Protein AF-A0A667WS10-F1 (afdb_monomer)

Mean predicted aligned error: 11.37 Å

Organism: NCBI:txid586833

pLDDT: mean 81.65, std 18.01, range [30.25, 97.25]

Nearest PDB structures (foldseek):
  8qyq-assembly1_C  TM=9.925E-01  e=7.953E-19  Bos taurus
  5n69-assembly1_G  TM=9.956E-01  e=3.838E-17  Bos taurus
  6ysy-assembly1_B  TM=9.812E-01  e=7.254E-17  Oryctolagus cuniculus
  1br1-assembly1_B  TM=9.681E-01  e=6.846E-17  Gallus gallus
  8act-assembly1_D  TM=9.469E-01  e=6.928E-16  Homo sapiens

Solvent-accessible surface area (backbone atoms only — not comparable to full-atom values): 11515 Å² total; per-residue (Å²): 111,69,71,61,65,61,44,51,62,54,53,52,51,52,49,50,52,50,50,51,54,49,49,52,50,50,48,49,52,49,51,50,56,59,51,46,52,60,53,48,54,58,51,47,75,59,34,81,50,90,84,67,76,51,32,33,37,53,64,48,48,57,57,53,41,42,76,73,49,42,85,78,51,72,69,54,46,38,51,68,65,67,62,65,54,80,75,40,26,80,68,39,73,42,43,62,81,69,44,49,62,45,53,55,55,59,73,67,59,82,84,77,75,52,75,66,55,55,44,59,62,52,49,78,64,25,88,82,73,77,50,44,33,50,40,70,58,53,52,53,44,45,53,67,45,87,85,54,46,53,72,70,57,48,52,62,69,50,59,89,54,48,48,101,84,42,34,27,63,71,72,62,78,56,86,85,64,46,75,60,73,70,56,45,59,67,70,85,80,80,73,85,130

Foldseek 3Di:
DVVVVVVVVVVVVVVVVVVVVVVVVVVLVVVCVVVVVVLLVLQQVQDPDPPSPQKHFLLCLCVSLVSLQFDDDPVLSCVLVVNDDPVRRGPPIDHPVSSVVSSVVRVPDPPPDDLVRQQVVCVVQVPPSPQKHQLVVVLVCQQPDDRHDDNVVSCVVCPPQADPVRIHRSPDPPVPPCCSNVPSCVPPSPPDD

Secondary structure (DSSP, 8-state):
-HHHHHHHHHHHHHHHHHHHHHHHHHHHHHHHHHHHHHHHHHHHTT--STT--SEEETTTHHHHHHHTT----HHHHHHHTTS--HHHHHH-EEEHHHHHHHHHHHHT---S--HHHHHHHHHTT-SSSSSEEEHHHHHHHHHHSSSPPPHHHHHHHHTTT--TTSEEESSS--TTTTTTTS-----S-S---

Sequence (193 aa):
MILILMLIPIFVFMLILILTLTLNLILMVILIRWCGTEFREAFQLFDRTSGNQMKITFSQCGDVMRALGQNPTNTEVHRVLGRPKPEDMDSKLMDFETFLPMLQHVAQSKDQGTYEDFVEGLRVFDKEGNGTVMGAELRHVLVTLGERMTEGEVDQLMAGQEDSNGCINYEGNTGRHTHSLSKAHVPNWCHGS

InterPro domains:
  IPR002048 EF-hand domain [PS50222] (113-148)
  IPR002048 EF-hand domain [cd00051] (117-171)
  IPR011992 EF-hand domain pair [SSF47473] (38-171)
  IPR050230 Calmodulin/Myosin light chain/Troponin C-like [PTHR23048] (38-172)

Structure (mmCIF, N/CA/C/O backbone):
data_AF-A0A667WS10-F1
#
_entry.id   AF-A0A667WS10-F1
#
loop_
_atom_site.group_PDB
_atom_site.id
_atom_site.type_symbol
_atom_site.label_atom_id
_atom_site.label_alt_id
_atom_site.label_comp_id
_atom_site.label_asym_id
_atom_site.label_entity_id
_atom_site.label_seq_id
_atom_site.pdbx_PDB_ins_code
_atom_site.Cartn_x
_atom_site.Cartn_y
_atom_site.Cartn_z
_atom_site.occupancy
_atom_site.B_iso_or_equiv
_atom_site.auth_seq_id
_atom_site.auth_comp_id
_atom_site.auth_asym_id
_atom_site.auth_atom_id
_atom_site.pdbx_PDB_model_num
ATOM 1 N N . MET A 1 1 ? 11.511 50.928 41.296 1.00 72.06 1 MET A N 1
ATOM 2 C CA . MET A 1 1 ? 11.233 51.223 39.869 1.00 72.06 1 MET A CA 1
ATOM 3 C C . MET A 1 1 ? 12.050 50.363 38.908 1.00 72.06 1 MET A C 1
ATOM 5 O O . MET A 1 1 ? 11.442 49.761 38.038 1.00 72.06 1 MET A O 1
ATOM 9 N N . ILE A 1 2 ? 13.373 50.234 39.074 1.00 77.25 2 ILE A N 1
ATOM 10 C CA . ILE A 1 2 ? 14.244 49.465 38.153 1.00 77.25 2 ILE A CA 1
ATOM 11 C C . ILE A 1 2 ? 13.820 47.990 38.020 1.00 77.25 2 ILE A C 1
ATOM 13 O O . ILE A 1 2 ? 13.725 47.481 36.911 1.00 77.25 2 ILE A O 1
ATOM 17 N N . LEU A 1 3 ? 13.458 47.332 39.128 1.00 75.12 3 LEU A N 1
ATOM 18 C CA . LEU A 1 3 ? 13.027 45.927 39.111 1.00 75.12 3 LEU A CA 1
ATOM 19 C C . LEU A 1 3 ? 11.750 45.695 38.279 1.00 75.12 3 LEU A C 1
ATOM 21 O O . LEU A 1 3 ? 11.637 44.693 37.589 1.00 75.12 3 LEU A O 1
ATOM 25 N N . ILE A 1 4 ? 10.813 46.648 38.291 1.00 79.75 4 ILE A N 1
ATOM 26 C CA . ILE A 1 4 ? 9.565 46.566 37.513 1.00 79.75 4 ILE A CA 1
ATOM 27 C C . ILE A 1 4 ? 9.867 46.716 36.017 1.00 79.75 4 ILE A C 1
ATOM 29 O O . ILE A 1 4 ? 9.328 45.972 35.204 1.00 79.75 4 ILE A O 1
ATOM 33 N N . LEU A 1 5 ? 10.784 47.619 35.657 1.00 80.38 5 LEU A N 1
ATOM 34 C CA . LEU A 1 5 ? 11.205 47.834 34.269 1.00 80.38 5 LEU A CA 1
ATOM 35 C C . LEU A 1 5 ? 11.953 46.627 33.679 1.00 80.38 5 LEU A C 1
ATOM 37 O O . LEU A 1 5 ? 11.862 46.395 32.478 1.00 80.38 5 LEU A O 1
ATOM 41 N N . MET A 1 6 ? 12.637 45.831 34.509 1.00 86.19 6 MET A N 1
ATOM 42 C CA . MET A 1 6 ? 13.304 44.597 34.068 1.00 86.19 6 MET A CA 1
ATOM 43 C C . MET A 1 6 ? 12.344 43.413 33.890 1.00 86.19 6 MET A C 1
ATOM 45 O O . MET A 1 6 ? 12.633 42.507 33.115 1.00 86.19 6 MET A O 1
ATOM 49 N N . LEU A 1 7 ? 11.196 43.417 34.573 1.00 87.62 7 LEU A N 1
ATOM 50 C CA . LEU A 1 7 ? 10.217 42.330 34.487 1.00 87.62 7 LEU A CA 1
ATOM 51 C C . LEU A 1 7 ? 9.310 42.446 33.255 1.00 87.62 7 LEU A C 1
ATOM 53 O O . LEU A 1 7 ? 8.941 41.427 32.679 1.00 87.62 7 LEU A O 1
ATOM 57 N N . ILE A 1 8 ? 8.990 43.664 32.809 1.00 89.19 8 ILE A N 1
ATOM 58 C CA . ILE A 1 8 ? 8.140 43.912 31.630 1.00 89.19 8 ILE A CA 1
ATOM 59 C C . ILE A 1 8 ? 8.594 43.134 30.376 1.00 89.19 8 ILE A C 1
ATOM 61 O O . ILE A 1 8 ? 7.762 42.426 29.810 1.00 89.19 8 ILE A O 1
ATOM 65 N N . PRO A 1 9 ? 9.869 43.173 29.935 1.00 87.38 9 PRO A N 1
ATOM 66 C CA . PRO A 1 9 ? 10.291 42.426 28.747 1.00 87.38 9 PRO A CA 1
ATOM 67 C C . PRO A 1 9 ? 10.205 40.903 28.928 1.00 87.38 9 PRO A C 1
ATOM 69 O O . PRO A 1 9 ? 9.920 40.196 27.966 1.00 87.38 9 PRO A O 1
ATOM 72 N N . ILE A 1 10 ? 10.381 40.392 30.153 1.00 88.44 10 ILE A N 1
ATOM 73 C CA . ILE A 1 10 ? 10.256 38.959 30.463 1.00 88.44 10 ILE A CA 1
ATOM 74 C C . ILE A 1 10 ? 8.792 38.518 30.352 1.00 88.44 10 ILE A C 1
ATOM 76 O O . ILE A 1 10 ? 8.503 37.488 29.745 1.00 88.44 10 ILE A O 1
ATOM 80 N N . PHE A 1 11 ? 7.859 39.316 30.879 1.00 90.69 11 PHE A N 1
ATOM 81 C CA . PHE A 1 11 ? 6.423 39.053 30.752 1.00 90.69 11 PHE A CA 1
ATOM 82 C C . PHE A 1 11 ? 5.946 39.137 29.302 1.00 90.69 11 PHE A C 1
ATOM 84 O O . PHE A 1 11 ? 5.166 38.292 28.871 1.00 90.69 11 PHE A O 1
ATOM 91 N N . VAL A 1 12 ? 6.442 40.109 28.532 1.00 89.12 12 VAL A N 1
ATOM 92 C CA . VAL A 1 12 ? 6.125 40.233 27.102 1.00 89.12 12 VAL A CA 1
ATOM 93 C C . VAL A 1 12 ? 6.663 39.031 26.321 1.00 89.12 12 VAL A C 1
ATOM 95 O O . VAL A 1 12 ? 5.933 38.460 25.517 1.00 89.12 12 VAL A O 1
ATOM 98 N N . PHE A 1 13 ? 7.891 38.582 26.596 1.00 90.06 13 PHE A N 1
ATOM 99 C CA . PHE A 1 13 ? 8.464 37.395 25.957 1.00 90.06 13 PHE A CA 1
ATOM 100 C C . PHE A 1 13 ? 7.701 36.109 26.312 1.00 90.06 13 PHE A C 1
ATOM 102 O O . PHE A 1 13 ? 7.381 35.320 25.427 1.00 90.06 13 PHE A O 1
ATOM 109 N N . MET A 1 14 ? 7.345 35.921 27.588 1.00 88.62 14 MET A N 1
ATOM 110 C CA . MET A 1 14 ? 6.514 34.798 28.038 1.00 88.62 14 MET A CA 1
ATOM 111 C C . MET A 1 14 ? 5.131 34.811 27.380 1.00 88.62 14 MET A C 1
ATOM 113 O O . MET A 1 14 ? 4.664 33.768 26.933 1.00 88.62 14 MET A O 1
ATOM 117 N N . LEU A 1 15 ? 4.487 35.977 27.274 1.00 87.44 15 LEU A N 1
ATOM 118 C CA . LEU A 1 15 ? 3.178 36.103 26.637 1.00 87.44 15 LEU A CA 1
ATOM 119 C C . LEU A 1 15 ? 3.249 35.800 25.136 1.00 87.44 15 LEU A C 1
ATOM 121 O O . LEU A 1 15 ? 2.388 35.089 24.630 1.00 87.44 15 LEU A O 1
ATOM 125 N N . ILE A 1 16 ? 4.284 36.282 24.439 1.00 87.31 16 ILE A N 1
ATOM 126 C CA . ILE A 1 16 ? 4.514 35.970 23.021 1.00 87.31 16 ILE A CA 1
ATOM 127 C C . ILE A 1 16 ? 4.742 34.468 22.838 1.00 87.31 16 ILE A C 1
ATOM 129 O O . ILE A 1 16 ? 4.106 33.880 21.973 1.00 87.31 16 ILE A O 1
ATOM 133 N N . LEU A 1 17 ? 5.575 33.835 23.670 1.00 83.88 17 LEU A N 1
ATOM 134 C CA . LEU A 1 17 ? 5.835 32.394 23.608 1.00 83.88 17 LEU A CA 1
ATOM 135 C C . LEU A 1 17 ? 4.567 31.565 23.870 1.00 83.88 17 LEU A C 1
ATOM 137 O O . LEU A 1 17 ? 4.308 30.586 23.180 1.00 83.88 17 LEU A O 1
ATOM 141 N N . ILE A 1 18 ? 3.756 31.957 24.856 1.00 86.88 18 ILE A N 1
ATOM 142 C CA . ILE A 1 18 ? 2.488 31.281 25.156 1.00 86.88 18 ILE A CA 1
ATOM 143 C C . ILE A 1 18 ? 1.503 31.467 23.999 1.00 86.88 18 ILE A C 1
ATOM 145 O O . ILE A 1 18 ? 0.867 30.501 23.587 1.00 86.88 18 ILE A O 1
ATOM 149 N N . LEU A 1 19 ? 1.383 32.675 23.446 1.00 83.44 19 LEU A N 1
ATOM 150 C CA . LEU A 1 19 ? 0.507 32.948 22.307 1.00 83.44 19 LEU A CA 1
ATOM 151 C C . LEU A 1 19 ? 0.943 32.195 21.048 1.00 83.44 19 LEU A C 1
ATOM 153 O O . LEU A 1 19 ? 0.084 31.641 20.375 1.00 83.44 19 LEU A O 1
ATOM 157 N N . THR A 1 20 ? 2.239 32.109 20.738 1.00 81.00 20 THR A N 1
ATOM 158 C CA . THR A 1 20 ? 2.721 31.354 19.569 1.00 81.00 20 THR A CA 1
ATOM 159 C C . THR A 1 20 ? 2.551 29.850 19.750 1.00 81.00 20 THR A C 1
ATOM 161 O O . THR A 1 20 ? 2.058 29.189 18.842 1.00 81.00 20 THR A O 1
ATOM 164 N N . LEU A 1 21 ? 2.868 29.303 20.929 1.00 76.81 21 LEU A N 1
ATOM 165 C CA . LEU A 1 21 ? 2.650 27.883 21.225 1.00 76.81 21 LEU A CA 1
ATOM 166 C C . LEU A 1 21 ? 1.161 27.517 21.199 1.00 76.81 21 LEU A C 1
ATOM 168 O O . LEU A 1 21 ? 0.791 26.479 20.653 1.00 76.81 21 LEU A O 1
ATOM 172 N N . THR A 1 22 ? 0.295 28.367 21.754 1.00 78.81 22 THR A N 1
ATOM 173 C CA . THR A 1 22 ? -1.155 28.123 21.747 1.00 78.81 22 THR A CA 1
ATOM 174 C C . THR A 1 22 ? -1.763 28.307 20.362 1.00 78.81 22 THR A C 1
ATOM 176 O O . THR A 1 22 ? -2.587 27.481 19.982 1.00 78.81 22 THR A O 1
ATOM 179 N N . LEU A 1 23 ? -1.340 29.300 19.568 1.00 74.25 23 LEU A N 1
ATOM 180 C CA . LEU A 1 23 ? -1.776 29.425 18.173 1.00 74.25 23 LEU A CA 1
ATOM 181 C C . LEU A 1 23 ? -1.323 28.233 17.332 1.00 74.25 23 LEU A C 1
ATOM 183 O O . LEU A 1 23 ? -2.135 27.715 16.577 1.00 74.25 23 LEU A O 1
ATOM 187 N N . ASN A 1 24 ? -0.078 27.773 17.476 1.00 70.19 24 ASN A N 1
ATOM 188 C CA . ASN A 1 24 ? 0.420 26.600 16.755 1.00 70.19 24 ASN A CA 1
ATOM 189 C C . ASN A 1 24 ? -0.344 25.334 17.153 1.00 70.19 24 ASN A C 1
ATOM 191 O O . ASN A 1 24 ? -0.694 24.535 16.288 1.00 70.19 24 ASN A O 1
ATOM 195 N N . LEU A 1 25 ? -0.678 25.175 18.438 1.00 67.00 25 LEU A N 1
ATOM 196 C CA . LEU A 1 25 ? -1.501 24.062 18.907 1.00 67.00 25 LEU A CA 1
ATOM 197 C C . LEU A 1 25 ? -2.939 24.149 18.372 1.00 67.00 25 LEU A C 1
ATOM 199 O O . LEU A 1 25 ? -3.474 23.153 17.899 1.00 67.00 25 LEU A O 1
ATOM 203 N N . ILE A 1 26 ? -3.560 25.332 18.398 1.00 70.81 26 ILE A N 1
ATOM 204 C CA . ILE A 1 26 ? -4.909 25.562 17.859 1.00 70.81 26 ILE A CA 1
ATOM 205 C C . ILE A 1 26 ? -4.924 25.352 16.342 1.00 70.81 26 ILE A C 1
ATOM 207 O O . ILE A 1 26 ? -5.845 24.725 15.827 1.00 70.81 26 ILE A O 1
ATOM 211 N N . LEU A 1 27 ? -3.898 25.817 15.628 1.00 63.31 27 LEU A N 1
ATOM 212 C CA . LEU A 1 27 ? -3.738 25.619 14.192 1.00 63.31 27 LEU A CA 1
ATOM 213 C C . LEU A 1 27 ? -3.541 24.136 13.865 1.00 63.31 27 LEU A C 1
ATOM 215 O O . LEU A 1 27 ? -4.197 23.643 12.954 1.00 63.31 27 LEU A O 1
ATOM 219 N N . MET A 1 28 ? -2.742 23.401 14.648 1.00 57.31 28 MET A N 1
ATOM 220 C CA . MET A 1 28 ? -2.651 21.941 14.541 1.00 57.31 28 MET A CA 1
ATOM 221 C C . MET A 1 28 ? -4.010 21.277 14.762 1.00 57.31 28 MET A C 1
ATOM 223 O O . MET A 1 28 ? -4.406 20.443 13.960 1.00 57.31 28 MET A O 1
ATOM 227 N N . VAL A 1 29 ? -4.756 21.654 15.804 1.00 57.16 29 VAL A N 1
ATOM 228 C CA . VAL A 1 29 ? -6.077 21.072 16.094 1.00 57.16 29 VAL A CA 1
ATOM 229 C C . VAL A 1 29 ? -7.083 21.389 14.985 1.00 57.16 29 VAL A C 1
ATOM 231 O O . VAL A 1 29 ? -7.870 20.522 14.617 1.00 57.16 29 VAL A O 1
ATOM 234 N N . ILE A 1 30 ? -7.053 22.596 14.414 1.00 57.03 30 ILE A N 1
ATOM 235 C CA . ILE A 1 30 ? -7.926 22.991 13.302 1.00 57.03 30 ILE A CA 1
ATOM 236 C C . ILE A 1 30 ? -7.538 22.253 12.019 1.00 57.03 30 ILE A C 1
ATOM 238 O O . ILE A 1 30 ? -8.429 21.744 11.348 1.00 57.03 30 ILE A O 1
ATOM 242 N N . LEU A 1 31 ? -6.246 22.136 11.701 1.00 55.47 31 LEU A N 1
ATOM 243 C CA . LEU A 1 31 ? -5.758 21.394 10.535 1.00 55.47 31 LEU A CA 1
ATOM 244 C C . LEU A 1 31 ? -6.051 19.895 10.655 1.00 55.47 31 LEU A C 1
ATOM 246 O O . LEU A 1 31 ? -6.533 19.293 9.702 1.00 55.47 31 LEU A O 1
ATOM 250 N N . ILE A 1 32 ? -5.858 19.304 11.837 1.00 55.59 32 ILE A N 1
ATOM 251 C CA . ILE A 1 32 ? -6.244 17.915 12.127 1.00 55.59 32 ILE A CA 1
ATOM 252 C C . ILE A 1 32 ? -7.764 17.752 12.008 1.00 55.59 32 ILE A C 1
ATOM 254 O O . ILE A 1 32 ? -8.229 16.761 11.456 1.00 55.59 32 ILE A O 1
ATOM 258 N N . ARG A 1 33 ? -8.554 18.730 12.470 1.00 52.62 33 ARG A N 1
ATOM 259 C CA . ARG A 1 33 ? -10.021 18.696 12.377 1.00 52.62 33 ARG A CA 1
ATOM 260 C C . ARG A 1 33 ? -10.540 18.878 10.946 1.00 52.62 33 ARG A C 1
ATOM 262 O O . ARG A 1 33 ? -11.561 18.284 10.623 1.00 52.62 33 ARG A O 1
ATOM 269 N N . TRP A 1 34 ? -9.864 19.664 10.107 1.00 52.75 34 TRP A N 1
ATOM 270 C CA . TRP A 1 34 ? -10.200 19.857 8.687 1.00 52.75 34 TRP A CA 1
ATOM 271 C C . TRP A 1 34 ? -9.770 18.670 7.821 1.00 52.75 34 TRP A C 1
ATOM 273 O O . TRP A 1 34 ? -10.514 18.232 6.957 1.00 52.75 34 TRP A O 1
ATOM 283 N N . CYS A 1 35 ? -8.595 18.101 8.079 1.00 57.22 35 CYS A N 1
ATOM 284 C CA . CYS A 1 35 ? -8.140 16.889 7.399 1.00 57.22 35 CYS A CA 1
ATOM 285 C C . CYS A 1 35 ? -8.926 15.649 7.871 1.00 57.22 35 CYS A C 1
ATOM 287 O O . CYS A 1 35 ? -9.183 14.715 7.115 1.00 57.22 35 CYS A O 1
ATOM 289 N N . GLY A 1 36 ? -9.369 15.668 9.131 1.00 60.22 36 GLY A N 1
ATOM 290 C CA . GLY A 1 36 ? -10.132 14.596 9.756 1.00 60.22 36 GLY A CA 1
ATOM 291 C C . GLY A 1 36 ? -11.489 14.326 9.108 1.00 60.22 36 GLY A C 1
ATOM 292 O O . GLY A 1 36 ? -11.954 13.196 9.205 1.00 60.22 36 GLY A O 1
ATOM 293 N N . THR A 1 37 ? -12.120 15.293 8.430 1.00 67.56 37 THR A N 1
ATOM 294 C CA . THR A 1 37 ? -13.385 15.043 7.713 1.00 67.56 37 THR A CA 1
ATOM 295 C C . THR A 1 37 ? -13.159 14.241 6.434 1.00 67.56 37 THR A C 1
ATOM 297 O O . THR A 1 37 ? -13.796 13.206 6.269 1.00 67.56 37 THR A O 1
ATOM 300 N N . GLU A 1 38 ? -12.185 14.625 5.606 1.00 74.69 38 GLU A N 1
ATOM 301 C CA . GLU A 1 38 ? -11.841 13.915 4.360 1.00 74.69 38 GLU A CA 1
ATOM 302 C C . GLU A 1 38 ? -11.359 12.482 4.640 1.00 74.69 38 GLU A C 1
ATOM 304 O O . GLU A 1 38 ? -11.793 11.520 4.006 1.00 74.69 38 GLU A O 1
ATOM 309 N N . PHE A 1 39 ? -10.507 12.302 5.656 1.00 80.94 39 PHE A N 1
ATOM 310 C CA . PHE A 1 39 ? -10.035 10.972 6.051 1.00 80.94 39 PHE A CA 1
ATOM 311 C C . PHE A 1 39 ? -11.142 10.089 6.614 1.00 80.94 39 PHE A C 1
ATOM 313 O O . PHE A 1 39 ? -11.132 8.876 6.402 1.00 80.94 39 PHE A O 1
ATOM 320 N N . ARG A 1 40 ? -12.095 10.681 7.333 1.00 85.94 40 ARG A N 1
ATOM 321 C CA . ARG A 1 40 ? -13.236 9.953 7.884 1.00 85.94 40 ARG A CA 1
ATOM 322 C C . ARG A 1 40 ? -14.184 9.497 6.784 1.00 85.94 40 ARG A C 1
ATOM 324 O O . ARG A 1 40 ? -14.665 8.370 6.851 1.00 85.94 40 ARG A O 1
ATOM 331 N N . GLU A 1 41 ? -14.420 10.332 5.777 1.00 86.06 41 GLU A N 1
ATOM 332 C CA . GLU A 1 41 ? -15.215 9.969 4.600 1.00 86.06 41 GLU A CA 1
ATOM 333 C C . GLU A 1 41 ? -14.547 8.847 3.802 1.00 86.06 41 GLU A C 1
ATOM 335 O O . GLU A 1 41 ? -15.189 7.843 3.498 1.00 86.06 41 GLU A O 1
ATOM 340 N N . ALA A 1 42 ? -13.239 8.950 3.551 1.00 86.50 42 ALA A N 1
ATOM 341 C CA . ALA A 1 42 ? -12.486 7.886 2.897 1.00 86.50 42 ALA A CA 1
ATOM 342 C C . ALA A 1 42 ? -12.513 6.577 3.703 1.00 86.50 42 ALA A C 1
ATOM 344 O O . ALA A 1 42 ? -12.767 5.523 3.131 1.00 86.50 42 ALA A O 1
ATOM 345 N N . PHE A 1 43 ? -12.325 6.626 5.027 1.00 90.94 43 PHE A N 1
ATOM 346 C CA . PHE A 1 43 ? -12.422 5.445 5.893 1.00 90.94 43 PHE A CA 1
ATOM 347 C C . PHE A 1 43 ? -13.817 4.807 5.826 1.00 90.94 43 PHE A C 1
ATOM 349 O O . PHE A 1 43 ? -13.936 3.583 5.783 1.00 90.94 43 PHE A O 1
ATOM 356 N N . GLN A 1 44 ? -14.876 5.620 5.770 1.00 91.56 44 GLN A N 1
ATOM 357 C CA . GLN A 1 44 ? -16.250 5.132 5.675 1.00 91.56 44 GLN A CA 1
ATOM 358 C C . GLN A 1 44 ? -16.499 4.311 4.400 1.00 91.56 44 GLN A C 1
ATOM 360 O O . GLN A 1 44 ? -17.293 3.374 4.440 1.00 91.56 44 GLN A O 1
ATOM 365 N N . LEU A 1 45 ? -15.798 4.590 3.294 1.00 91.06 45 LEU A N 1
ATOM 366 C CA . LEU A 1 45 ? -15.906 3.798 2.058 1.00 91.06 45 LEU A CA 1
ATOM 367 C C . LEU A 1 45 ? -15.448 2.341 2.230 1.00 91.06 45 LEU A C 1
ATOM 369 O O . LEU A 1 45 ? -15.822 1.480 1.433 1.00 91.06 45 LEU A O 1
ATOM 373 N N . PHE A 1 46 ? -14.657 2.056 3.265 1.00 93.06 46 PHE A N 1
ATOM 374 C CA . PHE A 1 46 ? -14.159 0.717 3.572 1.00 93.06 46 PHE A CA 1
ATOM 375 C C . PHE A 1 46 ? -14.970 0.007 4.657 1.00 93.06 46 PHE A C 1
ATOM 377 O O . PHE A 1 46 ? -14.716 -1.169 4.926 1.00 93.06 46 PHE A O 1
ATOM 384 N N . ASP A 1 47 ? -15.954 0.664 5.270 1.00 93.88 47 ASP A N 1
ATOM 385 C CA . ASP A 1 47 ? -16.817 0.027 6.258 1.00 93.88 47 ASP A CA 1
ATOM 386 C C . ASP A 1 47 ? -17.711 -1.030 5.589 1.00 93.88 47 ASP A C 1
ATOM 388 O O . ASP A 1 47 ? -18.592 -0.728 4.785 1.00 93.88 47 ASP A O 1
ATOM 392 N N . ARG A 1 48 ? -17.466 -2.299 5.929 1.00 92.19 48 ARG A N 1
ATOM 393 C CA . ARG A 1 48 ? -18.250 -3.458 5.466 1.00 92.19 48 ARG A CA 1
ATOM 394 C C . ARG A 1 48 ? -19.176 -4.007 6.554 1.00 92.19 48 ARG A C 1
ATOM 396 O O . ARG A 1 48 ? -19.770 -5.071 6.382 1.00 92.19 48 ARG A O 1
ATOM 403 N N . THR A 1 49 ? -19.281 -3.326 7.695 1.00 90.62 49 THR A N 1
ATOM 404 C CA . THR A 1 49 ? -20.129 -3.747 8.809 1.00 90.62 49 THR A CA 1
ATOM 405 C C . THR A 1 49 ? -21.604 -3.517 8.499 1.00 90.62 49 THR A C 1
ATOM 407 O O . THR A 1 49 ? -22.004 -2.571 7.818 1.00 90.62 49 THR A O 1
ATOM 410 N N . SER A 1 50 ? -22.463 -4.379 9.043 1.00 86.62 50 SER A N 1
ATOM 411 C CA . SER A 1 50 ? -23.904 -4.165 8.972 1.00 86.62 50 SER A CA 1
ATOM 412 C C . SER A 1 50 ? -24.276 -2.887 9.734 1.00 86.62 50 SER A C 1
ATOM 414 O O . SER A 1 50 ? -24.090 -2.814 10.954 1.00 86.62 50 SER A O 1
ATOM 416 N N . GLY A 1 51 ? -24.832 -1.906 9.022 1.00 85.06 51 GLY A N 1
ATOM 417 C CA . GLY A 1 51 ? -25.328 -0.660 9.609 1.00 85.06 51 GLY A CA 1
ATOM 418 C C . GLY A 1 51 ? -24.323 0.493 9.666 1.00 85.06 51 GLY A C 1
ATOM 419 O O . GLY A 1 51 ? -24.600 1.449 10.383 1.00 85.06 51 GLY A O 1
ATOM 420 N N . ASN A 1 52 ? -23.209 0.431 8.922 1.00 85.69 52 ASN A N 1
ATOM 421 C CA . ASN A 1 52 ? -22.222 1.515 8.799 1.00 85.69 52 ASN A CA 1
ATOM 422 C C . ASN A 1 52 ? -21.704 2.011 10.163 1.00 85.69 52 ASN A C 1
ATOM 424 O O . ASN A 1 52 ? -21.842 3.185 10.516 1.00 85.69 52 ASN A O 1
ATOM 428 N N . GLN A 1 53 ? -21.142 1.103 10.963 1.00 91.50 53 GLN A N 1
ATOM 429 C CA . GLN A 1 53 ? -20.680 1.394 12.326 1.00 91.50 53 GLN A CA 1
ATOM 430 C C . GLN A 1 53 ? -19.411 2.259 12.388 1.00 91.50 53 GLN A C 1
ATOM 432 O O . GLN A 1 53 ? -18.914 2.541 13.479 1.00 91.50 53 GLN A O 1
ATOM 437 N N . MET A 1 54 ? -18.891 2.681 11.237 1.00 92.62 54 MET A N 1
ATOM 438 C CA . MET A 1 54 ? -17.626 3.378 11.056 1.00 92.62 54 MET A CA 1
ATOM 439 C C . MET A 1 54 ? -16.434 2.560 11.556 1.00 92.62 54 MET A C 1
ATOM 441 O O . MET A 1 54 ? -15.594 3.032 12.329 1.00 92.62 54 MET A O 1
ATOM 445 N N . LYS A 1 55 ? -16.386 1.294 11.133 1.00 95.62 55 LYS A N 1
ATOM 446 C CA . LYS A 1 55 ? -15.333 0.353 11.515 1.00 95.62 55 LYS A CA 1
ATOM 447 C C . LYS A 1 55 ? -14.830 -0.438 10.319 1.00 95.62 55 LYS A C 1
ATOM 449 O O . LYS A 1 55 ? -15.609 -0.831 9.459 1.00 95.62 55 LYS A O 1
ATOM 454 N N . ILE A 1 56 ? -13.537 -0.730 10.321 1.00 96.56 56 ILE A N 1
ATOM 455 C CA . ILE A 1 56 ? -12.896 -1.626 9.354 1.00 96.56 56 ILE A CA 1
ATOM 456 C C . ILE A 1 56 ? -12.270 -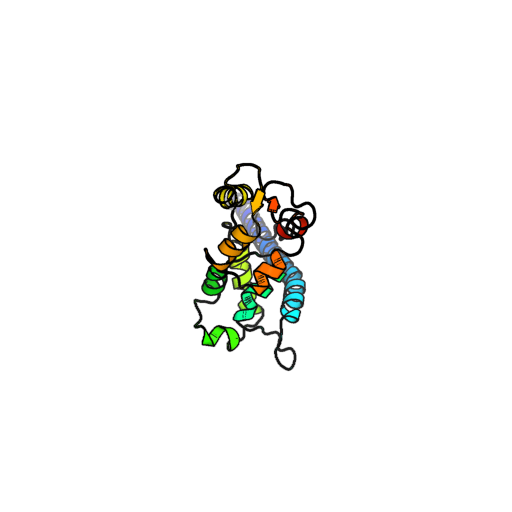2.809 10.080 1.00 96.56 56 ILE A C 1
ATOM 458 O O . ILE A 1 56 ? -11.967 -2.728 11.271 1.00 96.56 56 ILE A O 1
ATOM 462 N N . THR A 1 57 ? -12.065 -3.908 9.368 1.00 97.19 57 THR A N 1
ATOM 463 C CA . THR A 1 57 ? -11.260 -5.030 9.869 1.00 97.19 57 THR A CA 1
ATOM 464 C C . THR A 1 57 ? -9.769 -4.692 9.848 1.00 97.19 57 THR A C 1
ATOM 466 O O . THR A 1 57 ? -9.328 -3.783 9.140 1.00 97.19 57 THR A O 1
ATOM 469 N N . PHE A 1 58 ? -8.967 -5.429 10.615 1.00 97.25 58 PHE A N 1
ATOM 470 C CA . PHE A 1 58 ? -7.512 -5.260 10.619 1.00 97.25 58 PHE A CA 1
ATOM 471 C C . PHE A 1 58 ? -6.894 -5.548 9.239 1.00 97.25 58 PHE A C 1
ATOM 473 O O . PHE A 1 58 ? -5.952 -4.858 8.850 1.00 97.25 58 PHE A O 1
ATOM 480 N N . SER A 1 59 ? -7.441 -6.495 8.468 1.00 96.06 59 SER A N 1
ATOM 481 C CA . SER A 1 59 ? -6.998 -6.806 7.101 1.00 96.06 59 SER A CA 1
ATOM 482 C C . SER A 1 59 ? -7.190 -5.648 6.126 1.00 96.06 59 SER A C 1
ATOM 484 O O . SER A 1 59 ? -6.354 -5.446 5.252 1.00 96.06 59 SER A O 1
ATOM 486 N N . GLN A 1 60 ? -8.209 -4.813 6.332 1.00 96.38 60 GLN A N 1
ATOM 487 C CA . GLN A 1 60 ? -8.455 -3.629 5.504 1.00 96.38 60 GLN A CA 1
ATOM 488 C C . GLN A 1 60 ? -7.525 -2.449 5.818 1.00 96.38 60 GLN A C 1
ATOM 490 O O . GLN A 1 60 ? -7.455 -1.509 5.031 1.00 96.38 60 GLN A O 1
ATOM 495 N N . CYS A 1 61 ? -6.813 -2.464 6.949 1.00 96.44 61 CYS A N 1
ATOM 496 C CA . CYS A 1 61 ? -6.015 -1.326 7.419 1.00 96.44 61 CYS A CA 1
ATOM 497 C C . CYS A 1 61 ? -4.996 -0.840 6.370 1.00 96.44 61 CYS A C 1
ATOM 499 O O . CYS A 1 61 ? -4.906 0.359 6.100 1.00 96.44 61 CYS A O 1
ATOM 501 N N . GLY A 1 62 ? -4.281 -1.773 5.730 1.00 94.69 62 GLY A N 1
ATOM 502 C CA . GLY A 1 62 ? -3.307 -1.449 4.684 1.00 94.69 62 GLY A CA 1
ATOM 503 C C . GLY A 1 62 ? -3.948 -0.812 3.450 1.00 94.69 62 GLY A C 1
ATOM 504 O O . GLY A 1 62 ? -3.420 0.165 2.923 1.00 94.69 62 GLY A O 1
ATOM 505 N N . ASP A 1 63 ? -5.113 -1.306 3.029 1.00 93.00 63 ASP A N 1
ATOM 506 C CA . ASP A 1 63 ? -5.837 -0.773 1.870 1.00 93.00 63 ASP A CA 1
ATOM 507 C C . ASP A 1 63 ? -6.326 0.654 2.119 1.00 93.00 63 ASP A C 1
ATOM 509 O O . ASP A 1 63 ? -6.201 1.507 1.243 1.00 93.00 63 ASP A O 1
ATOM 513 N N . VAL A 1 64 ? -6.814 0.944 3.332 1.00 93.81 64 VAL A N 1
ATOM 514 C CA . VAL A 1 64 ? -7.214 2.308 3.708 1.00 93.81 64 VAL A CA 1
ATOM 515 C C . VAL A 1 64 ? -6.007 3.242 3.716 1.00 93.81 64 VAL A C 1
ATOM 517 O O . VAL A 1 64 ? -6.086 4.339 3.172 1.00 93.81 64 VAL A O 1
ATOM 520 N N . MET A 1 65 ? -4.865 2.821 4.270 1.00 91.75 65 MET A N 1
ATOM 521 C CA . MET A 1 65 ? -3.638 3.632 4.235 1.00 91.75 65 MET A CA 1
ATOM 522 C C . MET A 1 65 ? -3.202 3.944 2.797 1.00 91.75 65 MET A C 1
ATOM 524 O O . MET A 1 65 ? -2.854 5.090 2.505 1.00 91.75 65 MET A O 1
ATOM 528 N N . ARG A 1 66 ? -3.290 2.958 1.893 1.00 88.94 66 ARG A N 1
ATOM 529 C CA . ARG A 1 66 ? -2.985 3.120 0.462 1.00 88.94 66 ARG A CA 1
ATOM 530 C C . ARG A 1 66 ? -3.971 4.028 -0.257 1.00 88.94 66 ARG A C 1
ATOM 532 O O . ARG A 1 66 ? -3.555 4.903 -1.012 1.00 88.94 66 ARG A O 1
ATOM 539 N N . ALA A 1 67 ? -5.262 3.910 0.041 1.00 87.88 67 ALA A N 1
ATOM 540 C CA . ALA A 1 67 ? -6.286 4.813 -0.480 1.00 87.88 67 ALA A CA 1
ATOM 541 C C . ALA A 1 67 ? -6.100 6.264 -0.003 1.00 87.88 67 ALA A C 1
ATOM 543 O O . ALA A 1 67 ? -6.461 7.199 -0.714 1.00 87.88 67 ALA A O 1
ATOM 544 N N . LEU A 1 68 ? -5.489 6.454 1.169 1.00 84.75 68 LEU A N 1
ATOM 545 C CA . LEU A 1 68 ? -5.115 7.758 1.723 1.00 84.75 68 LEU A CA 1
ATOM 546 C C . LEU A 1 68 ? -3.729 8.250 1.265 1.00 84.75 68 LEU A C 1
ATOM 548 O O . LEU A 1 68 ? -3.213 9.236 1.797 1.00 84.75 68 LEU A O 1
ATOM 552 N N . GLY A 1 69 ? -3.129 7.584 0.275 1.00 82.25 69 GLY A N 1
ATOM 553 C CA . GLY A 1 69 ? -1.901 8.021 -0.386 1.00 82.25 69 GLY A CA 1
ATOM 554 C C . GLY A 1 69 ? -0.606 7.631 0.323 1.00 82.25 69 GLY A C 1
ATOM 555 O O . GLY A 1 69 ? 0.445 8.162 -0.024 1.00 82.25 69 GLY A O 1
ATOM 556 N N . GLN A 1 70 ? -0.656 6.733 1.310 1.00 84.75 70 GLN A N 1
ATOM 557 C CA . GLN A 1 70 ? 0.545 6.150 1.913 1.00 84.75 70 GLN A CA 1
ATOM 558 C C . GLN A 1 70 ? 0.929 4.850 1.208 1.00 84.75 70 GLN A C 1
ATOM 560 O O . GLN A 1 70 ? 0.061 4.116 0.760 1.00 84.75 70 GLN A O 1
ATOM 565 N N . ASN A 1 71 ? 2.211 4.489 1.197 1.00 87.62 71 ASN A N 1
ATOM 566 C CA . ASN A 1 71 ? 2.670 3.223 0.614 1.00 87.62 71 ASN A CA 1
ATOM 567 C C . ASN A 1 71 ? 3.358 2.321 1.657 1.00 87.62 71 ASN A C 1
ATOM 569 O O . ASN A 1 71 ? 4.535 2.008 1.492 1.00 87.62 71 ASN A O 1
ATOM 573 N N . PRO A 1 72 ? 2.677 1.914 2.750 1.00 91.56 72 PRO A N 1
ATOM 574 C CA . PRO A 1 72 ? 3.294 1.043 3.740 1.00 91.56 72 PRO A CA 1
ATOM 575 C C . PRO A 1 72 ? 3.507 -0.371 3.194 1.00 91.56 72 PRO A C 1
ATOM 577 O O . PRO A 1 72 ? 2.668 -0.928 2.468 1.00 91.56 72 PRO A O 1
ATOM 580 N N . THR A 1 73 ? 4.594 -0.987 3.645 1.00 92.38 73 THR A N 1
ATOM 581 C CA . THR A 1 73 ? 4.820 -2.429 3.496 1.00 92.38 73 THR A CA 1
ATOM 582 C C . THR A 1 73 ? 3.831 -3.219 4.361 1.00 92.38 73 THR A C 1
ATOM 584 O O . THR A 1 73 ? 3.357 -2.745 5.399 1.00 92.38 73 THR A O 1
ATOM 587 N N . ASN A 1 74 ? 3.525 -4.457 3.981 1.00 93.38 74 ASN A N 1
ATOM 588 C CA . ASN A 1 74 ? 2.682 -5.353 4.775 1.00 93.38 74 ASN A CA 1
ATOM 589 C C . ASN A 1 74 ? 3.285 -5.592 6.170 1.00 93.38 74 ASN A C 1
ATOM 591 O O . ASN A 1 74 ? 2.563 -5.675 7.165 1.00 93.38 74 ASN A O 1
ATOM 595 N N . THR A 1 75 ? 4.614 -5.624 6.266 1.00 93.62 75 THR A N 1
ATOM 596 C CA . THR A 1 75 ? 5.360 -5.721 7.526 1.00 93.62 75 THR A CA 1
ATOM 597 C C . THR A 1 75 ? 5.144 -4.500 8.423 1.00 93.62 75 THR A C 1
ATOM 599 O O . THR A 1 75 ? 4.979 -4.651 9.638 1.00 93.62 75 THR A O 1
ATOM 602 N N . GLU A 1 76 ? 5.141 -3.289 7.862 1.00 92.94 76 GLU A N 1
ATOM 603 C CA . GLU A 1 76 ? 4.842 -2.061 8.606 1.00 92.94 76 GLU A CA 1
ATOM 604 C C . GLU A 1 76 ? 3.392 -2.025 9.079 1.00 92.94 76 GLU A C 1
ATOM 606 O O . GLU A 1 76 ? 3.166 -1.760 10.261 1.00 92.94 76 GLU A O 1
ATOM 611 N N . VAL A 1 77 ? 2.427 -2.371 8.216 1.00 95.31 77 VAL A N 1
ATOM 612 C CA . VAL A 1 77 ? 1.008 -2.481 8.601 1.00 95.31 77 VAL A CA 1
ATOM 613 C C . VAL A 1 77 ? 0.859 -3.460 9.767 1.00 95.31 77 VAL A C 1
ATOM 615 O O . VAL A 1 77 ? 0.292 -3.132 10.809 1.00 95.31 77 VAL A O 1
ATOM 618 N N . HIS A 1 78 ? 1.459 -4.645 9.657 1.00 95.62 78 HIS A N 1
ATOM 619 C CA . HIS A 1 78 ? 1.428 -5.647 10.718 1.00 95.62 78 HIS A CA 1
ATOM 620 C C . HIS A 1 78 ? 2.075 -5.144 12.021 1.00 95.62 78 HIS A C 1
ATOM 622 O O . HIS A 1 78 ? 1.629 -5.479 13.120 1.00 95.62 78 HIS A O 1
ATOM 628 N N . ARG A 1 79 ? 3.120 -4.312 11.926 1.00 95.00 79 ARG A N 1
ATOM 629 C CA . ARG A 1 79 ? 3.782 -3.700 13.084 1.00 95.00 79 ARG A CA 1
ATOM 630 C C . ARG A 1 79 ? 2.888 -2.673 13.777 1.00 95.00 79 ARG A C 1
ATOM 632 O O . ARG A 1 79 ? 2.768 -2.751 14.998 1.00 95.00 79 ARG A O 1
ATOM 639 N N . VAL A 1 80 ? 2.268 -1.749 13.040 1.00 94.94 80 VAL A N 1
ATOM 640 C CA . VAL A 1 80 ? 1.405 -0.704 13.633 1.00 94.94 80 VAL A CA 1
ATOM 641 C C . VAL A 1 80 ? 0.113 -1.274 14.214 1.00 94.94 80 VAL A C 1
ATOM 643 O O . VAL A 1 80 ? -0.391 -0.750 15.202 1.00 94.94 80 VAL A O 1
ATOM 646 N N . LEU A 1 81 ? -0.354 -2.411 13.690 1.00 96.56 81 LEU A N 1
ATOM 647 C CA . LEU A 1 81 ? -1.448 -3.200 14.267 1.00 96.56 81 LEU A CA 1
ATOM 648 C C . LEU A 1 81 ? -1.057 -3.965 15.547 1.00 96.56 81 LEU A C 1
ATOM 650 O O . LEU A 1 81 ? -1.895 -4.641 16.142 1.00 96.56 81 LEU A O 1
ATOM 654 N N . GLY A 1 82 ? 0.207 -3.901 15.980 1.00 96.00 82 GLY A N 1
ATOM 655 C CA . GLY A 1 82 ? 0.680 -4.592 17.181 1.00 96.00 82 GLY A CA 1
ATOM 656 C C . GLY A 1 82 ? 0.972 -6.080 16.978 1.00 96.00 82 GLY A C 1
ATOM 657 O O . GLY A 1 82 ? 0.903 -6.847 17.934 1.00 96.00 82 GLY A O 1
ATOM 658 N N . ARG A 1 83 ? 1.327 -6.490 15.754 1.00 95.31 83 ARG A N 1
ATOM 659 C CA . ARG A 1 83 ? 1.601 -7.884 15.359 1.00 95.31 83 ARG A CA 1
ATOM 660 C C . ARG A 1 83 ? 0.440 -8.839 15.687 1.00 95.31 83 ARG A C 1
ATOM 662 O O . ARG A 1 83 ? 0.620 -9.764 16.484 1.00 95.31 83 ARG A O 1
ATOM 669 N N . PRO A 1 84 ? -0.749 -8.597 15.113 1.00 96.00 84 PRO A N 1
ATOM 670 C CA . PRO A 1 84 ? -1.925 -9.427 15.345 1.00 96.00 84 PRO A CA 1
ATOM 671 C C . PRO A 1 84 ? -1.703 -10.874 14.889 1.00 96.00 84 PRO A C 1
ATOM 673 O O . PRO A 1 84 ? -0.824 -11.178 14.085 1.00 96.00 84 PRO A O 1
ATOM 676 N N . LYS A 1 85 ? -2.522 -11.796 15.397 1.00 96.19 85 LYS A N 1
ATOM 677 C CA . LYS A 1 85 ? -2.556 -13.160 14.858 1.00 96.19 85 LYS A CA 1
ATOM 678 C C . LYS A 1 85 ? -3.302 -13.186 13.515 1.00 96.19 85 LYS A C 1
ATOM 680 O O . LYS A 1 85 ? -4.165 -12.340 13.303 1.00 96.19 85 LYS A O 1
ATOM 685 N N . PRO A 1 86 ? -3.085 -14.194 12.651 1.00 93.94 86 PRO A N 1
ATOM 686 C CA . PRO A 1 86 ? -3.836 -14.319 11.398 1.00 93.94 86 PRO A CA 1
ATOM 687 C C . PRO A 1 86 ? -5.362 -14.323 11.591 1.00 93.94 86 PRO A C 1
ATOM 689 O O . PRO A 1 86 ? -6.076 -13.647 10.864 1.00 93.94 86 PRO A O 1
ATOM 692 N N . GLU A 1 87 ? -5.855 -15.008 12.626 1.00 94.44 87 GLU A N 1
ATOM 693 C CA . GLU A 1 87 ? -7.282 -15.057 12.994 1.00 94.44 87 GLU A CA 1
ATOM 694 C C . GLU A 1 87 ? -7.871 -13.691 13.385 1.00 94.44 87 GLU A C 1
ATOM 696 O O . GLU A 1 87 ? -9.068 -13.458 13.221 1.00 94.44 87 GLU A O 1
ATOM 701 N N . ASP A 1 88 ? -7.034 -12.777 13.879 1.00 95.88 88 ASP A N 1
ATOM 702 C CA . ASP A 1 88 ? -7.444 -11.431 14.272 1.00 95.88 88 ASP A CA 1
ATOM 703 C C . ASP A 1 88 ? -7.628 -10.507 13.063 1.00 95.88 88 ASP A C 1
ATOM 705 O O . ASP A 1 88 ? -8.388 -9.546 13.159 1.00 95.88 88 ASP A O 1
ATOM 709 N N . MET A 1 89 ? -6.953 -10.780 11.939 1.00 95.38 89 MET A N 1
ATOM 710 C CA . MET A 1 89 ? -6.937 -9.886 10.775 1.00 95.38 89 MET A CA 1
ATOM 711 C C . MET A 1 89 ? -8.346 -9.640 10.228 1.00 95.38 89 MET A C 1
ATOM 713 O O . MET A 1 89 ? -8.719 -8.495 9.987 1.00 95.38 89 MET A O 1
ATOM 717 N N . ASP A 1 90 ? -9.150 -10.695 10.113 1.00 94.19 90 ASP A N 1
ATOM 718 C CA . ASP A 1 90 ? -10.504 -10.606 9.554 1.00 94.19 90 ASP A CA 1
ATOM 719 C C . ASP A 1 90 ? -11.602 -10.492 10.619 1.00 94.19 90 ASP A C 1
ATOM 721 O O . ASP A 1 90 ? -12.746 -10.168 10.301 1.00 94.19 90 ASP A O 1
ATOM 725 N N . SER A 1 91 ? -11.280 -10.753 11.891 1.00 93.25 91 SER A N 1
ATOM 726 C CA . SER A 1 91 ? -12.268 -10.777 12.976 1.00 93.25 91 SER A CA 1
ATOM 727 C C . SER A 1 91 ? -12.257 -9.525 13.851 1.00 93.25 91 SER A C 1
ATOM 729 O O . SER A 1 91 ? -13.310 -9.123 14.357 1.00 93.25 91 SER A O 1
ATOM 731 N N . LYS A 1 92 ? -11.097 -8.882 14.042 1.00 96.19 92 LYS A N 1
ATOM 732 C CA . LYS A 1 92 ? -10.999 -7.664 14.851 1.00 96.19 92 LYS A CA 1
ATOM 733 C C . LYS A 1 92 ? -11.357 -6.438 14.033 1.00 96.19 92 LYS A C 1
ATOM 735 O O . LYS A 1 92 ? -10.856 -6.227 12.932 1.00 96.19 92 LYS A O 1
ATOM 740 N N . LEU A 1 93 ? -12.198 -5.603 14.636 1.00 96.19 93 LEU A N 1
ATOM 741 C CA . LEU A 1 93 ? -12.614 -4.319 14.093 1.00 96.19 93 LEU A CA 1
ATOM 742 C C . LEU A 1 93 ? -11.850 -3.173 14.755 1.00 96.19 93 LEU A C 1
ATOM 744 O O . LEU A 1 93 ? -11.548 -3.215 15.948 1.00 96.19 93 LEU A O 1
ATOM 748 N N . MET A 1 94 ? -11.611 -2.126 13.978 1.00 96.50 94 MET A N 1
ATOM 749 C CA . MET A 1 94 ? -10.963 -0.888 14.379 1.00 96.50 94 MET A CA 1
ATOM 750 C C . MET A 1 94 ? -11.845 0.297 13.992 1.00 96.50 94 MET A C 1
ATOM 752 O O . MET A 1 94 ? -12.390 0.322 12.889 1.00 96.50 94 MET A O 1
ATOM 756 N N . ASP A 1 95 ? -11.990 1.265 14.894 1.00 95.75 95 ASP A N 1
ATOM 757 C CA . ASP A 1 95 ? -12.643 2.541 14.597 1.00 95.75 95 ASP A CA 1
ATOM 758 C C . ASP A 1 95 ? -11.642 3.595 14.099 1.00 95.75 95 ASP A C 1
ATOM 760 O O . ASP A 1 95 ? -10.424 3.415 14.138 1.00 95.75 95 ASP A O 1
ATOM 764 N N . PHE A 1 96 ? -12.173 4.717 13.617 1.00 91.56 96 PHE A N 1
ATOM 765 C CA . PHE A 1 96 ? -11.367 5.804 13.062 1.00 91.56 96 PHE A CA 1
ATOM 766 C C . PHE A 1 96 ? -10.335 6.374 14.035 1.00 91.56 96 PHE A C 1
ATOM 768 O O . PHE A 1 96 ? -9.194 6.625 13.654 1.00 91.56 96 PHE A O 1
ATOM 775 N N . GLU A 1 97 ? -10.733 6.570 15.292 1.00 90.69 97 GLU A N 1
ATOM 776 C CA . GLU A 1 97 ? -9.878 7.174 16.317 1.00 90.69 97 GLU A CA 1
ATOM 777 C C . GLU A 1 97 ? -8.693 6.261 16.654 1.00 90.69 97 GLU A C 1
ATOM 779 O O . GLU A 1 97 ? -7.598 6.738 16.942 1.00 90.69 97 GLU A O 1
ATOM 784 N N . THR A 1 98 ? -8.888 4.943 16.559 1.00 93.69 98 THR A N 1
ATOM 785 C CA . THR A 1 98 ? -7.822 3.947 16.718 1.00 93.69 98 THR A CA 1
ATOM 786 C C . THR A 1 98 ? -6.908 3.877 15.488 1.00 93.69 98 THR A C 1
ATOM 788 O O . THR A 1 98 ? -5.705 3.659 15.626 1.00 93.69 98 THR A O 1
ATOM 791 N N . PHE A 1 99 ? -7.452 4.084 14.286 1.00 94.19 99 P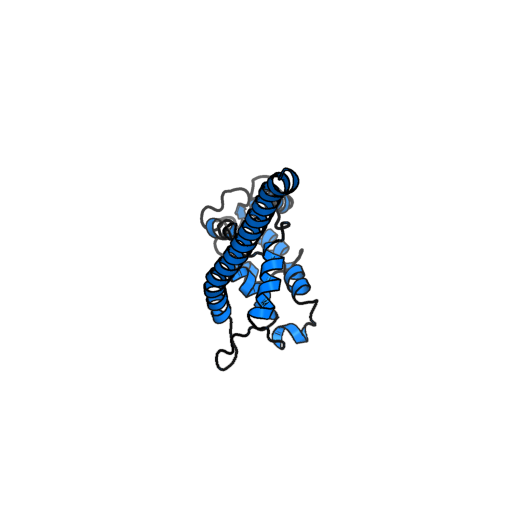HE A N 1
ATOM 792 C CA . PHE A 1 99 ? -6.698 4.060 13.027 1.00 94.19 99 PHE A CA 1
ATOM 793 C C . PHE A 1 99 ? -5.809 5.296 12.828 1.00 94.19 99 PHE A C 1
ATOM 795 O O . PHE A 1 99 ? -4.686 5.180 12.333 1.00 94.19 99 PHE A O 1
ATOM 802 N N . LEU A 1 100 ? -6.276 6.484 13.226 1.00 88.62 100 LEU A N 1
ATOM 803 C CA . LEU A 1 100 ? -5.603 7.753 12.930 1.00 88.62 100 LEU A CA 1
ATOM 804 C C . LEU A 1 100 ? -4.142 7.820 13.433 1.00 88.62 100 LEU A C 1
ATOM 806 O O . LEU A 1 100 ? -3.275 8.216 12.649 1.00 88.62 100 LEU A O 1
ATOM 810 N N . PRO A 1 101 ? -3.806 7.387 14.666 1.00 86.50 101 PRO A N 1
ATOM 811 C CA . PRO A 1 101 ? -2.416 7.337 15.121 1.00 86.50 101 PRO A CA 1
ATOM 812 C C . PRO A 1 101 ? -1.536 6.392 14.290 1.00 86.50 101 PRO A C 1
ATOM 814 O O . PRO A 1 101 ? -0.348 6.657 14.109 1.00 86.50 101 PRO A O 1
ATOM 817 N N . MET A 1 102 ? -2.101 5.302 13.758 1.00 93.06 102 MET A N 1
ATOM 818 C CA . MET A 1 102 ? -1.367 4.361 12.905 1.00 93.06 102 MET A CA 1
ATOM 819 C C . MET A 1 102 ? -1.043 4.992 11.552 1.00 93.06 102 MET A C 1
ATOM 821 O O . MET A 1 102 ? 0.095 4.908 11.094 1.00 93.06 102 MET A O 1
ATOM 825 N N . LEU A 1 103 ? -2.015 5.685 10.951 1.00 88.94 103 LEU A N 1
ATOM 826 C CA . LEU A 1 103 ? -1.809 6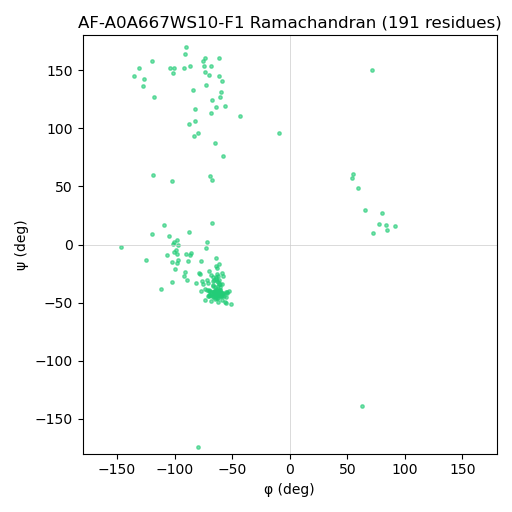.448 9.721 1.00 88.94 103 LEU A CA 1
ATOM 827 C C . LEU A 1 103 ? -0.744 7.538 9.913 1.00 88.94 103 LEU A C 1
ATOM 829 O O . LEU A 1 103 ? 0.146 7.677 9.079 1.00 88.94 103 LEU A O 1
ATOM 833 N N . GLN A 1 104 ? -0.797 8.276 11.028 1.00 84.31 104 GLN A N 1
ATOM 834 C CA . GLN A 1 104 ? 0.204 9.296 11.362 1.00 84.31 104 GLN A CA 1
ATOM 835 C C . GLN A 1 104 ? 1.611 8.706 11.496 1.00 84.31 104 GLN A C 1
ATOM 837 O O . GLN A 1 104 ? 2.572 9.317 11.032 1.00 84.31 104 GLN A O 1
ATOM 842 N N . HIS A 1 105 ? 1.740 7.526 12.107 1.00 86.19 105 HIS A N 1
ATOM 843 C CA . HIS A 1 105 ? 3.026 6.846 12.232 1.00 86.19 105 HIS A CA 1
ATOM 844 C C . HIS A 1 105 ? 3.600 6.460 10.864 1.00 86.19 105 HIS A C 1
ATOM 846 O O . HIS A 1 105 ? 4.766 6.735 10.589 1.00 86.19 105 HIS A O 1
ATOM 852 N N . VAL A 1 106 ? 2.773 5.878 9.990 1.00 86.25 106 VAL A N 1
ATOM 853 C CA . VAL A 1 106 ? 3.177 5.506 8.625 1.00 86.25 106 VAL A CA 1
ATOM 854 C C . VAL A 1 106 ? 3.562 6.739 7.804 1.00 86.25 106 VAL A C 1
ATOM 856 O O . VAL A 1 106 ? 4.598 6.728 7.148 1.00 86.25 106 VAL A O 1
ATOM 859 N N . ALA A 1 107 ? 2.796 7.829 7.904 1.00 81.88 107 ALA A N 1
ATOM 860 C CA . ALA A 1 107 ? 3.059 9.069 7.171 1.00 81.88 107 ALA A CA 1
ATOM 861 C C . ALA A 1 107 ? 4.377 9.762 7.563 1.00 81.88 107 ALA A C 1
ATOM 863 O O . ALA A 1 107 ? 4.885 10.600 6.821 1.00 81.88 107 ALA A O 1
ATOM 864 N N . GLN A 1 108 ? 4.938 9.434 8.729 1.00 79.38 108 GLN A N 1
ATOM 865 C CA . GLN A 1 108 ? 6.236 9.943 9.179 1.00 79.38 108 GLN A CA 1
ATOM 866 C C . GLN A 1 108 ? 7.411 9.051 8.752 1.00 79.38 108 GLN A C 1
ATOM 868 O O . GLN A 1 108 ? 8.567 9.443 8.946 1.00 79.38 108 GLN A O 1
ATOM 873 N N . SER A 1 109 ? 7.143 7.869 8.182 1.00 78.00 109 SER A N 1
ATOM 874 C CA . SER A 1 109 ? 8.181 6.969 7.680 1.00 78.00 109 SER A CA 1
ATOM 875 C C . SER A 1 109 ? 8.872 7.586 6.465 1.00 78.00 109 SER A C 1
ATOM 877 O O . SER A 1 109 ? 8.230 7.954 5.483 1.00 78.00 109 SER A O 1
ATOM 879 N N . LYS A 1 110 ? 10.200 7.711 6.539 1.00 70.44 110 LYS A N 1
ATOM 880 C CA . LYS A 1 110 ? 11.038 8.283 5.470 1.00 70.44 110 LYS A CA 1
ATOM 881 C C . LYS A 1 110 ? 11.667 7.222 4.566 1.00 70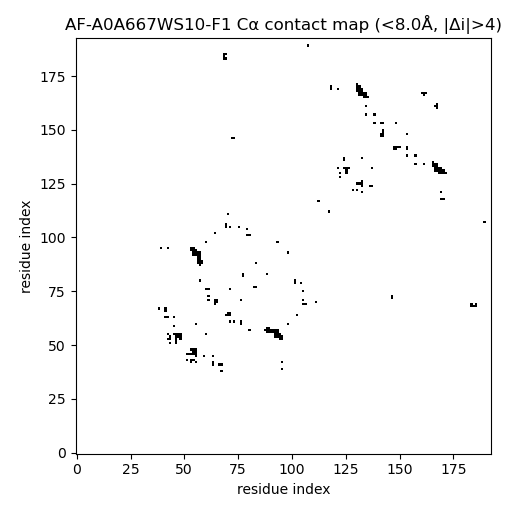.44 110 LYS A C 1
ATOM 883 O O . LYS A 1 110 ? 12.414 7.572 3.660 1.00 70.44 110 LYS A O 1
ATOM 888 N N . ASP A 1 111 ? 11.399 5.951 4.835 1.00 72.88 111 ASP A N 1
ATOM 889 C CA . ASP A 1 111 ? 12.120 4.817 4.257 1.00 72.88 111 ASP A CA 1
ATOM 890 C C . ASP A 1 111 ? 11.320 4.160 3.121 1.00 72.88 111 ASP A C 1
ATOM 892 O O . ASP A 1 111 ? 10.987 2.982 3.174 1.00 72.88 111 ASP A O 1
ATOM 896 N N . GLN A 1 112 ? 10.924 4.953 2.117 1.00 73.94 112 GLN A N 1
ATOM 897 C CA . GLN A 1 112 ? 10.108 4.474 0.985 1.00 73.94 112 GLN A CA 1
ATOM 898 C C . GLN A 1 112 ? 10.928 4.137 -0.274 1.00 73.94 112 GLN A C 1
ATOM 900 O O . GLN A 1 112 ? 10.353 3.778 -1.299 1.00 73.94 112 GLN A O 1
ATOM 905 N N . GLY A 1 113 ? 12.260 4.233 -0.199 1.00 80.50 113 GLY A N 1
ATOM 906 C CA . GLY A 1 113 ? 13.149 4.095 -1.353 1.00 80.50 113 GLY A CA 1
ATOM 907 C C . GLY A 1 113 ? 13.073 5.292 -2.308 1.00 80.50 113 GLY A C 1
ATOM 908 O O . GLY A 1 113 ? 12.062 5.988 -2.417 1.00 80.50 113 GLY A O 1
ATOM 909 N N . THR A 1 114 ? 14.178 5.570 -2.988 1.00 84.75 114 THR A N 1
ATOM 910 C CA . THR A 1 114 ? 14.248 6.583 -4.047 1.00 84.75 114 THR A CA 1
ATOM 911 C C . THR A 1 114 ? 13.948 5.964 -5.408 1.00 84.75 114 THR A C 1
ATOM 913 O O . THR A 1 114 ? 13.988 4.745 -5.571 1.00 84.75 114 THR A O 1
ATOM 916 N N . TYR A 1 115 ? 13.652 6.796 -6.410 1.00 83.06 115 TYR A N 1
ATOM 917 C CA . TYR A 1 115 ? 13.477 6.316 -7.785 1.00 83.06 115 TYR A CA 1
ATOM 918 C C . TYR A 1 115 ? 14.715 5.545 -8.263 1.00 83.06 115 TYR A C 1
ATOM 920 O O . TYR A 1 115 ? 14.597 4.486 -8.874 1.00 83.06 115 TYR A O 1
ATOM 928 N N . GLU A 1 116 ? 15.896 6.053 -7.922 1.00 85.81 116 GLU A N 1
ATOM 929 C CA . GLU A 1 116 ? 17.186 5.455 -8.234 1.00 85.81 116 GLU A CA 1
ATOM 930 C C . GLU A 1 116 ? 17.330 4.059 -7.612 1.00 85.81 116 GLU A C 1
ATOM 932 O O . GLU A 1 116 ? 17.768 3.140 -8.301 1.00 85.81 116 GLU A O 1
ATOM 937 N N . ASP A 1 117 ? 16.886 3.861 -6.365 1.00 87.12 117 ASP A N 1
ATOM 938 C CA . ASP A 1 117 ? 16.920 2.545 -5.710 1.00 87.12 117 ASP A CA 1
ATOM 939 C C . ASP A 1 117 ? 16.063 1.510 -6.460 1.00 87.12 117 ASP A C 1
ATOM 941 O O . ASP A 1 117 ? 16.478 0.361 -6.635 1.00 87.12 117 ASP A O 1
ATOM 945 N N . PHE A 1 118 ? 14.884 1.912 -6.951 1.00 87.44 118 PHE A N 1
ATOM 946 C CA . PHE A 1 118 ? 14.012 1.029 -7.735 1.00 87.44 118 PHE A CA 1
ATOM 947 C C . PHE A 1 118 ? 14.604 0.692 -9.107 1.00 87.44 118 PHE A C 1
ATOM 949 O O . PHE A 1 118 ? 14.538 -0.462 -9.535 1.00 87.44 118 PHE A O 1
ATOM 956 N N . VAL A 1 119 ? 15.205 1.672 -9.787 1.00 88.00 119 VAL A N 1
ATOM 957 C CA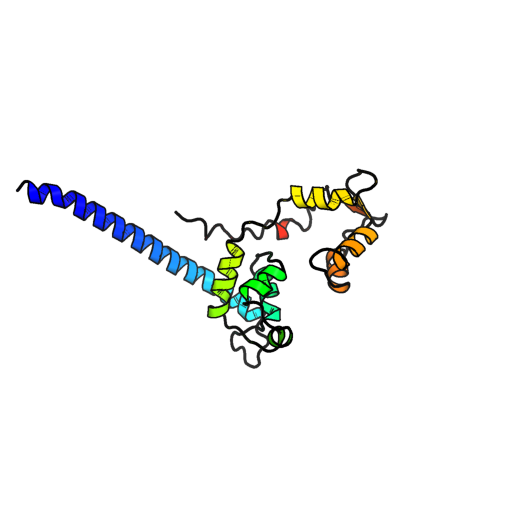 . VAL A 1 119 ? 15.856 1.456 -11.088 1.00 88.00 119 VAL A CA 1
ATOM 958 C C . VAL A 1 119 ? 17.055 0.519 -10.948 1.00 88.00 119 VAL A C 1
ATOM 960 O O . VAL A 1 119 ? 17.165 -0.439 -11.713 1.00 88.00 119 VAL A O 1
ATOM 963 N N . GLU A 1 120 ? 17.927 0.735 -9.959 1.00 89.88 120 GLU A N 1
ATOM 964 C CA . GLU A 1 120 ? 19.075 -0.150 -9.721 1.00 89.88 120 GLU A CA 1
ATOM 965 C C . GLU A 1 120 ? 18.632 -1.558 -9.298 1.00 89.88 120 GLU A C 1
ATOM 967 O O . GLU A 1 120 ? 19.226 -2.546 -9.731 1.00 89.88 120 GLU A O 1
ATOM 972 N N . GLY A 1 121 ? 17.552 -1.677 -8.518 1.00 89.00 121 GLY A N 1
ATOM 973 C CA . GLY A 1 121 ? 16.972 -2.970 -8.154 1.00 89.00 121 GLY A CA 1
ATOM 974 C C . GLY A 1 121 ? 16.477 -3.770 -9.364 1.00 89.00 121 GLY A C 1
ATOM 975 O O . GLY A 1 121 ? 16.707 -4.978 -9.440 1.00 89.00 121 GLY A O 1
ATOM 976 N N . LEU A 1 122 ? 15.841 -3.105 -10.333 1.00 90.00 122 LEU A N 1
ATOM 977 C CA . LEU A 1 122 ? 15.355 -3.742 -11.563 1.00 90.00 122 LEU A CA 1
ATOM 978 C C . LEU A 1 122 ? 16.478 -4.039 -12.563 1.00 90.00 122 LEU A C 1
ATOM 980 O O . LEU A 1 122 ? 16.419 -5.060 -13.249 1.00 90.00 122 LEU A O 1
ATOM 984 N N . ARG A 1 123 ? 17.535 -3.219 -12.591 1.00 91.81 123 ARG A N 1
ATOM 985 C CA . ARG A 1 123 ? 18.706 -3.423 -13.457 1.00 91.81 123 ARG A CA 1
ATOM 986 C C . ARG A 1 123 ? 19.395 -4.771 -13.233 1.00 91.81 123 ARG A C 1
ATOM 988 O O . ARG A 1 123 ? 19.968 -5.318 -14.167 1.00 91.81 123 ARG A O 1
ATOM 995 N N . VAL A 1 124 ? 19.305 -5.353 -12.035 1.00 92.06 124 VAL A N 1
ATOM 996 C CA . VAL A 1 124 ? 19.847 -6.698 -11.745 1.00 92.06 124 VAL A CA 1
ATOM 997 C C . VAL A 1 124 ? 19.231 -7.782 -12.647 1.00 92.06 124 VAL A C 1
ATOM 999 O O . VAL A 1 124 ? 19.863 -8.811 -12.891 1.00 92.06 124 VAL A O 1
ATOM 1002 N N . PHE A 1 125 ? 18.022 -7.550 -13.164 1.00 90.12 125 PHE A N 1
ATOM 1003 C CA . PHE A 1 125 ? 17.307 -8.467 -14.053 1.00 90.12 125 PHE A CA 1
ATOM 1004 C C . PHE A 1 125 ? 17.455 -8.113 -15.542 1.00 90.12 125 PHE A C 1
ATOM 1006 O O . PHE A 1 125 ? 17.074 -8.914 -16.396 1.00 90.12 125 PHE A O 1
ATOM 1013 N N . ASP A 1 126 ? 18.039 -6.959 -15.872 1.00 92.75 126 ASP A N 1
ATOM 1014 C CA . ASP A 1 126 ? 18.361 -6.582 -17.247 1.00 92.75 126 ASP A CA 1
ATOM 1015 C C . ASP A 1 126 ? 19.700 -7.196 -17.668 1.00 92.75 126 ASP A C 1
ATOM 1017 O O . ASP A 1 126 ? 20.784 -6.652 -17.454 1.00 92.75 126 ASP A O 1
ATOM 1021 N N . LYS A 1 127 ? 19.616 -8.373 -18.287 1.00 89.81 127 LYS A N 1
ATOM 1022 C CA . LYS A 1 127 ? 20.791 -9.123 -18.754 1.00 89.81 127 LYS A CA 1
ATOM 1023 C C . LYS A 1 127 ? 21.483 -8.456 -19.941 1.00 89.81 127 LYS A C 1
ATOM 1025 O O . LYS A 1 127 ? 22.654 -8.743 -20.187 1.00 89.81 127 LYS A O 1
ATOM 1030 N N . GLU A 1 128 ? 20.766 -7.624 -20.690 1.00 89.50 128 GLU A N 1
ATOM 1031 C CA . GLU A 1 128 ? 21.252 -6.998 -21.921 1.00 89.50 128 GLU A CA 1
ATOM 1032 C C . GLU A 1 128 ? 21.755 -5.566 -21.687 1.00 89.50 128 GLU A C 1
ATOM 1034 O O . GLU A 1 128 ? 22.482 -5.033 -22.526 1.00 89.50 128 GLU A O 1
ATOM 1039 N N . GLY A 1 129 ? 21.414 -4.957 -20.547 1.00 91.62 129 GLY A N 1
ATOM 1040 C CA . GLY A 1 129 ? 21.765 -3.581 -20.200 1.00 91.62 129 GLY A CA 1
ATOM 1041 C C . GLY A 1 129 ? 21.110 -2.556 -21.128 1.00 91.62 129 GLY A C 1
ATOM 1042 O O . GLY A 1 129 ? 21.708 -1.519 -21.417 1.00 91.62 129 GLY A O 1
ATOM 1043 N N . ASN A 1 130 ? 19.930 -2.877 -21.660 1.00 90.25 130 ASN A N 1
ATOM 1044 C CA . ASN A 1 130 ? 19.208 -2.072 -22.643 1.00 90.25 130 ASN A CA 1
ATOM 1045 C C . ASN A 1 130 ? 18.062 -1.241 -22.026 1.00 90.25 130 ASN A C 1
ATOM 1047 O O . ASN A 1 130 ? 17.350 -0.552 -22.761 1.00 90.25 130 ASN A O 1
ATOM 1051 N N . GLY A 1 131 ? 17.885 -1.300 -20.703 1.00 91.50 131 GLY A N 1
ATOM 1052 C CA . GLY A 1 131 ? 16.838 -0.598 -19.964 1.00 91.50 131 GLY A CA 1
ATOM 1053 C C . GLY A 1 131 ? 15.491 -1.327 -19.952 1.00 91.50 131 GLY A C 1
ATOM 1054 O O . GLY A 1 131 ? 14.461 -0.710 -19.660 1.00 91.50 131 GLY A O 1
ATOM 1055 N N . THR A 1 132 ? 15.465 -2.625 -20.280 1.00 92.38 132 THR A N 1
ATOM 1056 C CA . THR A 1 132 ? 14.245 -3.445 -20.289 1.00 92.38 132 THR A CA 1
ATOM 1057 C C . THR A 1 132 ? 14.411 -4.770 -19.545 1.00 92.38 132 THR A C 1
ATOM 1059 O O . THR A 1 132 ? 15.501 -5.323 -19.450 1.00 92.38 132 THR A O 1
ATOM 1062 N N . VAL A 1 133 ? 13.309 -5.295 -19.008 1.00 93.75 133 VAL A N 1
ATOM 1063 C CA . VAL A 1 133 ? 13.249 -6.619 -18.369 1.00 93.75 133 VAL A CA 1
ATOM 1064 C C . VAL A 1 133 ? 12.124 -7.428 -19.005 1.00 93.75 133 VAL A C 1
ATOM 1066 O O . VAL A 1 133 ? 11.062 -6.892 -19.323 1.00 93.75 133 VAL A O 1
ATOM 1069 N N . MET A 1 134 ? 12.338 -8.732 -19.180 1.00 94.25 134 MET A N 1
ATOM 1070 C CA . MET A 1 134 ? 11.305 -9.653 -19.657 1.00 94.25 134 MET A CA 1
ATOM 1071 C C . MET A 1 134 ? 10.118 -9.652 -18.683 1.00 94.25 134 MET A C 1
ATOM 1073 O O . MET A 1 134 ? 10.295 -9.928 -17.494 1.00 94.25 134 MET A O 1
ATOM 1077 N N . GLY A 1 135 ? 8.898 -9.420 -19.171 1.00 93.56 135 GLY A N 1
ATOM 1078 C CA . GLY A 1 135 ? 7.692 -9.387 -18.338 1.00 93.56 135 GLY A CA 1
ATOM 1079 C C . GLY A 1 135 ? 7.526 -10.662 -17.509 1.00 93.56 135 GLY A C 1
ATOM 1080 O O . GLY A 1 135 ? 7.270 -10.595 -16.311 1.00 93.56 135 GLY A O 1
ATOM 1081 N N . ALA A 1 136 ? 7.798 -11.828 -18.103 1.00 93.75 136 ALA A N 1
ATOM 1082 C CA . ALA A 1 136 ? 7.784 -13.115 -17.405 1.00 93.75 136 ALA A CA 1
ATOM 1083 C C . ALA A 1 136 ? 8.792 -13.205 -16.237 1.00 93.75 136 ALA A C 1
ATOM 1085 O O . ALA A 1 136 ? 8.482 -13.801 -15.206 1.00 93.75 136 ALA A O 1
ATOM 1086 N N . GLU A 1 137 ? 9.980 -12.607 -16.373 1.00 92.56 137 GLU A N 1
ATOM 1087 C CA . GLU A 1 137 ? 10.995 -12.581 -15.312 1.00 92.56 137 GLU A CA 1
ATOM 1088 C C . GLU A 1 137 ? 10.559 -11.653 -14.175 1.00 92.56 137 GLU A C 1
ATOM 1090 O O . GLU A 1 137 ? 10.594 -12.050 -13.010 1.00 92.56 137 GLU A O 1
ATOM 1095 N N . LEU A 1 138 ? 10.035 -10.470 -14.512 1.00 92.56 138 LEU A N 1
ATOM 1096 C CA . LEU A 1 138 ? 9.505 -9.537 -13.520 1.00 92.56 138 LEU A CA 1
ATOM 1097 C C . LEU A 1 138 ? 8.303 -10.124 -12.759 1.00 92.56 138 LEU A C 1
ATOM 1099 O O . LEU A 1 138 ? 8.250 -10.021 -11.534 1.00 92.56 138 LEU A O 1
ATOM 1103 N N . ARG A 1 139 ? 7.381 -10.817 -13.445 1.00 94.62 139 ARG A N 1
ATOM 1104 C CA . ARG A 1 139 ? 6.270 -11.550 -12.802 1.00 94.62 139 ARG A CA 1
ATOM 1105 C C . ARG A 1 139 ? 6.789 -12.550 -11.778 1.00 94.62 139 ARG A C 1
ATOM 1107 O O . ARG A 1 139 ? 6.347 -12.545 -10.633 1.00 94.62 139 ARG A O 1
ATOM 1114 N N . HIS A 1 140 ? 7.759 -13.375 -12.177 1.00 93.81 140 HIS A N 1
ATOM 1115 C CA . HIS A 1 140 ? 8.334 -14.387 -11.297 1.00 93.81 140 HIS A CA 1
ATOM 1116 C C . HIS A 1 140 ? 8.989 -13.773 -10.051 1.00 93.81 140 HIS A C 1
ATOM 1118 O O . HIS A 1 140 ? 8.845 -14.304 -8.947 1.00 93.81 140 HIS A O 1
ATOM 1124 N N . VAL A 1 141 ? 9.672 -12.640 -10.213 1.00 92.19 141 VAL A N 1
ATOM 1125 C CA . VAL A 1 141 ? 10.283 -11.895 -9.108 1.00 92.19 141 VAL A CA 1
ATOM 1126 C C . VAL A 1 141 ? 9.223 -11.407 -8.116 1.00 92.19 141 VAL A C 1
ATOM 1128 O O . VAL A 1 141 ? 9.362 -11.679 -6.923 1.00 92.19 141 VAL A O 1
ATOM 1131 N N . LEU A 1 142 ? 8.148 -10.769 -8.594 1.00 91.06 142 LEU A N 1
ATOM 1132 C CA . LEU A 1 142 ? 7.097 -10.177 -7.751 1.00 91.06 142 LEU A CA 1
ATOM 1133 C C . LEU A 1 142 ? 6.310 -11.206 -6.917 1.00 91.06 142 LEU A C 1
ATOM 1135 O O . LEU A 1 142 ? 5.862 -10.895 -5.813 1.00 91.06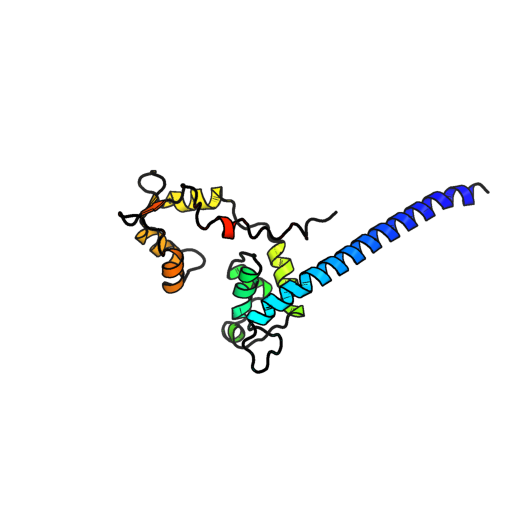 142 LEU A O 1
ATOM 1139 N N . VAL A 1 143 ? 6.175 -12.447 -7.397 1.00 94.19 143 VAL A N 1
ATOM 1140 C CA . VAL A 1 143 ? 5.511 -13.533 -6.642 1.00 94.19 143 VAL A CA 1
ATOM 1141 C C . VAL A 1 143 ? 6.462 -14.317 -5.721 1.00 94.19 143 VAL A C 1
ATOM 1143 O O . VAL A 1 143 ? 6.020 -15.066 -4.840 1.00 94.19 143 VAL A O 1
ATOM 1146 N N . THR A 1 144 ? 7.782 -14.170 -5.893 1.00 90.94 144 THR A N 1
ATOM 1147 C CA . THR A 1 144 ? 8.777 -15.024 -5.215 1.00 90.94 144 THR A CA 1
ATOM 1148 C C . THR A 1 144 ? 9.621 -14.289 -4.178 1.00 90.94 144 THR A C 1
ATOM 1150 O O . THR A 1 144 ? 9.935 -14.872 -3.135 1.00 90.94 144 THR A O 1
ATOM 1153 N N . LEU A 1 145 ? 10.012 -13.044 -4.449 1.00 89.12 145 LEU A N 1
ATOM 1154 C CA . LEU A 1 145 ? 10.956 -12.284 -3.630 1.00 89.12 145 LEU A CA 1
ATOM 1155 C C . LEU A 1 145 ? 10.242 -11.226 -2.778 1.00 89.12 145 LEU A C 1
ATOM 1157 O O . LEU A 1 145 ? 9.196 -10.712 -3.152 1.00 89.12 145 LEU A O 1
ATOM 1161 N N . GLY A 1 146 ? 10.834 -10.889 -1.629 1.00 89.69 146 GLY A N 1
ATOM 1162 C CA . GLY A 1 146 ? 10.331 -9.832 -0.746 1.00 89.69 146 GLY A CA 1
ATOM 1163 C C . GLY A 1 146 ? 8.933 -10.107 -0.179 1.00 89.69 146 GLY A C 1
ATOM 1164 O O . GLY A 1 146 ? 8.622 -11.227 0.242 1.00 89.69 146 GLY A O 1
ATOM 1165 N N . GLU A 1 147 ? 8.105 -9.061 -0.142 1.00 89.75 147 GLU A N 1
ATOM 1166 C CA . GLU A 1 147 ? 6.681 -9.170 0.175 1.00 89.75 147 GLU A CA 1
ATOM 1167 C C . GLU A 1 147 ? 5.922 -9.635 -1.065 1.00 89.75 147 GLU A C 1
ATOM 1169 O O . GLU A 1 147 ? 5.585 -8.851 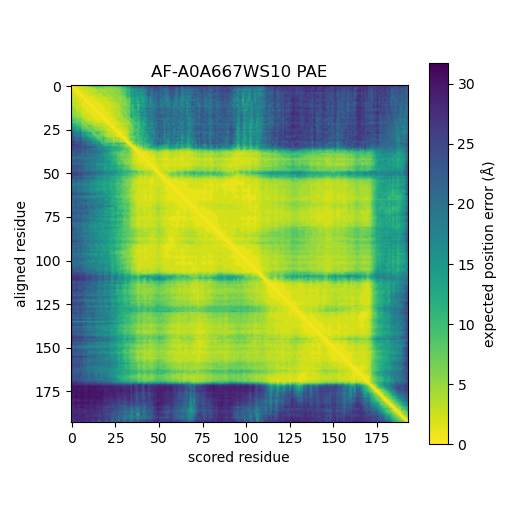-1.948 1.00 89.75 147 GLU A O 1
ATOM 1174 N N . ARG A 1 148 ? 5.699 -10.948 -1.125 1.00 92.38 148 ARG A N 1
ATOM 1175 C CA . ARG A 1 148 ? 5.114 -11.626 -2.281 1.00 92.38 148 ARG A CA 1
ATOM 1176 C C . ARG A 1 148 ? 3.727 -11.086 -2.597 1.00 92.38 148 ARG A C 1
ATOM 1178 O O . ARG A 1 148 ? 2.864 -11.044 -1.719 1.00 92.38 148 ARG A O 1
ATOM 1185 N N . MET A 1 149 ? 3.517 -10.779 -3.867 1.00 92.00 149 MET A N 1
ATOM 1186 C CA . MET A 1 149 ? 2.200 -10.489 -4.416 1.00 92.00 149 MET A CA 1
ATOM 1187 C C . MET A 1 149 ? 1.507 -11.784 -4.839 1.00 92.00 149 MET A C 1
ATOM 1189 O O . MET A 1 149 ? 2.149 -12.785 -5.167 1.00 92.00 149 MET A O 1
ATOM 1193 N N . THR A 1 150 ? 0.181 -11.768 -4.841 1.00 93.88 150 THR A N 1
ATOM 1194 C CA . THR A 1 150 ? -0.610 -12.832 -5.459 1.00 93.88 150 THR A CA 1
ATOM 1195 C C . THR A 1 150 ? -0.565 -12.714 -6.983 1.00 93.88 150 THR A C 1
ATOM 1197 O O . THR A 1 150 ? -0.423 -11.619 -7.526 1.00 93.88 150 THR A O 1
ATOM 1200 N N . GLU A 1 151 ? -0.744 -13.833 -7.690 1.00 93.00 151 GLU A N 1
ATOM 1201 C CA . GLU A 1 151 ? -0.782 -13.853 -9.165 1.00 93.00 151 GLU A CA 1
ATOM 1202 C C . GLU A 1 151 ? -1.795 -12.841 -9.728 1.00 93.00 151 GLU A C 1
ATOM 1204 O O . GLU A 1 151 ? -1.499 -12.118 -10.674 1.00 93.00 151 GLU A O 1
ATOM 1209 N N . GLY A 1 152 ? -2.966 -12.711 -9.090 1.00 94.00 152 GLY A N 1
ATOM 1210 C CA . GLY A 1 152 ? -3.997 -11.762 -9.513 1.00 94.00 152 GLY A CA 1
ATOM 1211 C C . GLY A 1 152 ? -3.594 -10.292 -9.355 1.00 94.00 152 GLY A C 1
ATOM 1212 O O . GLY A 1 152 ? -3.947 -9.473 -10.202 1.00 94.00 152 GLY A O 1
ATOM 1213 N N . GLU A 1 153 ? -2.844 -9.941 -8.307 1.00 90.19 153 GLU A N 1
ATOM 1214 C CA . GLU A 1 153 ? -2.311 -8.582 -8.137 1.00 90.19 153 GLU A CA 1
ATOM 1215 C C . GLU A 1 153 ? -1.214 -8.286 -9.164 1.00 90.19 153 GLU A C 1
ATOM 1217 O O . GLU A 1 153 ? -1.170 -7.190 -9.724 1.00 90.19 153 GLU A O 1
ATOM 1222 N N . VAL A 1 154 ? -0.357 -9.270 -9.454 1.00 92.69 154 VAL A N 1
ATOM 1223 C CA . VAL A 1 154 ? 0.680 -9.144 -10.486 1.00 92.69 154 VAL A CA 1
ATOM 1224 C C . VAL A 1 154 ? 0.053 -8.984 -11.868 1.00 92.69 154 VAL A C 1
ATOM 1226 O O . VAL A 1 154 ? 0.477 -8.120 -12.630 1.00 92.69 154 VAL A O 1
ATOM 1229 N N . ASP A 1 155 ? -0.990 -9.746 -12.191 1.00 91.88 155 ASP A N 1
ATOM 1230 C CA . ASP A 1 155 ? -1.707 -9.610 -13.459 1.00 91.88 155 ASP A CA 1
ATOM 1231 C C . ASP A 1 155 ? -2.310 -8.217 -13.644 1.00 91.88 155 ASP A C 1
ATOM 1233 O O . ASP A 1 155 ? -2.200 -7.637 -14.726 1.00 91.88 155 ASP A O 1
ATOM 1237 N N . GLN A 1 156 ? -2.899 -7.655 -12.586 1.00 91.00 156 GLN A N 1
ATOM 1238 C CA . GLN A 1 156 ? -3.427 -6.291 -12.609 1.00 91.00 156 GLN A CA 1
ATOM 1239 C C . GLN A 1 156 ? -2.319 -5.250 -12.781 1.00 91.00 156 GLN A C 1
ATOM 1241 O O . GLN A 1 156 ? -2.485 -4.313 -13.561 1.00 91.00 156 GLN A O 1
ATOM 1246 N N . LEU A 1 157 ? -1.189 -5.420 -12.091 1.00 88.56 157 LEU A N 1
ATOM 1247 C CA . LEU A 1 157 ? -0.047 -4.509 -12.175 1.00 88.56 157 LEU A CA 1
ATOM 1248 C C . LEU A 1 157 ? 0.597 -4.515 -13.570 1.00 88.56 157 LEU A C 1
ATOM 1250 O O . LEU A 1 157 ? 0.966 -3.468 -14.097 1.00 88.56 157 LEU A O 1
ATOM 1254 N N . MET A 1 158 ? 0.727 -5.697 -14.168 1.00 88.56 158 MET A N 1
ATOM 1255 C CA . MET A 1 158 ? 1.454 -5.910 -15.422 1.00 88.56 158 MET A CA 1
ATOM 1256 C C . MET A 1 158 ? 0.585 -5.678 -16.665 1.00 88.56 158 MET A C 1
ATOM 1258 O O . MET A 1 158 ? 1.094 -5.636 -17.789 1.00 88.56 158 MET A O 1
ATOM 1262 N N . ALA A 1 159 ? -0.727 -5.507 -16.488 1.00 90.00 159 ALA A N 1
ATOM 1263 C CA . ALA A 1 159 ? -1.662 -5.254 -17.574 1.00 90.00 159 ALA A CA 1
ATOM 1264 C C . ALA A 1 159 ? -1.258 -4.009 -18.389 1.00 90.00 159 ALA A C 1
ATOM 1266 O O . ALA A 1 159 ? -1.196 -2.885 -17.887 1.00 90.00 159 ALA A O 1
ATOM 1267 N N . GLY A 1 160 ? -0.990 -4.218 -19.682 1.00 89.50 160 GLY A N 1
ATOM 1268 C CA . GLY A 1 160 ? -0.649 -3.151 -20.626 1.00 89.50 160 GLY A CA 1
ATOM 1269 C C . GLY A 1 160 ? 0.745 -2.536 -20.455 1.00 89.50 160 GLY A C 1
ATOM 1270 O O . GLY A 1 160 ? 1.004 -1.508 -21.077 1.00 89.50 160 GLY A O 1
ATOM 1271 N N . GLN A 1 161 ? 1.616 -3.128 -19.629 1.00 89.50 161 GLN A N 1
ATOM 1272 C CA . GLN A 1 161 ? 3.000 -2.665 -19.449 1.00 89.50 161 GLN A CA 1
ATOM 1273 C C . GLN A 1 161 ? 3.976 -3.305 -20.443 1.00 89.50 161 GLN A C 1
ATOM 1275 O O . GLN A 1 161 ? 4.976 -2.690 -20.805 1.00 89.50 161 GLN A O 1
ATOM 1280 N N . GLU A 1 162 ? 3.688 -4.535 -20.870 1.00 92.56 162 GLU A N 1
ATOM 1281 C CA . GLU A 1 162 ? 4.520 -5.291 -21.807 1.00 92.56 162 GLU A CA 1
ATOM 1282 C C . GLU A 1 162 ? 4.400 -4.731 -23.237 1.00 92.56 162 GLU A C 1
ATOM 1284 O O . GLU A 1 162 ? 3.307 -4.402 -23.710 1.00 92.56 162 GLU A O 1
ATOM 1289 N N . ASP A 1 163 ? 5.532 -4.626 -23.934 1.00 91.56 163 ASP A N 1
ATOM 1290 C CA . ASP A 1 163 ? 5.589 -4.267 -25.349 1.00 91.56 163 ASP A CA 1
ATOM 1291 C C . ASP A 1 163 ? 5.258 -5.463 -26.270 1.00 91.56 163 ASP A C 1
ATOM 1293 O O . ASP A 1 163 ? 4.890 -6.552 -25.827 1.00 91.56 163 ASP A O 1
ATOM 1297 N N . SER A 1 164 ? 5.394 -5.285 -27.590 1.00 93.06 164 SER A N 1
ATOM 1298 C CA . SER A 1 164 ? 5.138 -6.355 -28.568 1.00 93.06 164 SER A CA 1
ATOM 12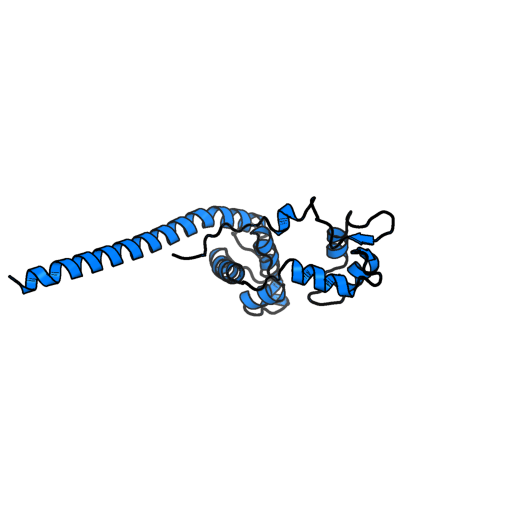99 C C . SER A 1 164 ? 6.051 -7.577 -28.424 1.00 93.06 164 SER A C 1
ATOM 1301 O O . SER A 1 164 ? 5.750 -8.623 -28.996 1.00 93.06 164 SER A O 1
ATOM 1303 N N . ASN A 1 165 ? 7.163 -7.439 -27.704 1.00 91.25 165 ASN A N 1
ATOM 1304 C CA . ASN A 1 165 ? 8.148 -8.486 -27.470 1.00 91.25 165 ASN A CA 1
ATOM 1305 C C . ASN A 1 165 ? 7.997 -9.113 -26.073 1.00 91.25 165 ASN A C 1
ATOM 1307 O O . ASN A 1 165 ? 8.754 -10.023 -25.741 1.00 91.25 165 ASN A O 1
ATOM 1311 N N . GLY A 1 166 ? 7.029 -8.660 -25.267 1.00 93.12 166 GLY A N 1
ATOM 1312 C CA . GLY A 1 166 ? 6.849 -9.118 -23.890 1.00 93.12 166 GLY A CA 1
ATOM 1313 C C . GLY A 1 166 ? 7.842 -8.493 -22.905 1.00 93.12 166 GLY A C 1
ATOM 1314 O O . GLY A 1 166 ? 8.038 -9.034 -21.817 1.00 93.12 166 GLY A O 1
ATOM 1315 N N . CYS A 1 167 ? 8.490 -7.385 -23.272 1.00 93.06 167 CYS A N 1
ATOM 1316 C CA . CYS A 1 167 ? 9.452 -6.677 -22.431 1.00 93.06 167 CYS A CA 1
ATOM 1317 C C . CYS A 1 167 ? 8.819 -5.448 -21.771 1.00 93.06 167 CYS A C 1
ATOM 1319 O O . CYS A 1 167 ? 7.896 -4.835 -22.305 1.00 93.06 167 CYS A O 1
ATOM 1321 N N . ILE A 1 168 ? 9.341 -5.069 -20.607 1.00 92.12 168 ILE A N 1
ATOM 1322 C CA . ILE A 1 168 ? 8.926 -3.888 -19.848 1.00 92.12 168 ILE A CA 1
ATOM 1323 C C . ILE A 1 168 ? 10.113 -2.949 -19.730 1.00 92.12 168 ILE A C 1
ATOM 1325 O O . ILE A 1 168 ? 11.186 -3.338 -19.269 1.00 92.12 168 ILE A O 1
ATOM 1329 N N . ASN A 1 169 ? 9.907 -1.698 -20.130 1.00 91.19 169 ASN A N 1
ATOM 1330 C CA . ASN A 1 169 ? 10.896 -0.644 -19.972 1.00 91.19 169 ASN A CA 1
ATOM 1331 C C . ASN A 1 169 ? 10.823 -0.069 -18.550 1.00 91.19 169 ASN A C 1
ATOM 1333 O O . ASN A 1 169 ? 9.797 0.496 -18.171 1.00 91.19 169 ASN A O 1
ATOM 1337 N N . TYR A 1 170 ? 11.903 -0.212 -17.779 1.00 87.75 170 TYR A N 1
ATOM 1338 C CA . TYR A 1 170 ? 11.969 0.256 -16.390 1.00 87.75 170 TYR A CA 1
ATOM 1339 C C . TYR A 1 170 ? 12.742 1.574 -16.219 1.00 87.75 170 TYR A C 1
ATOM 1341 O O . TYR A 1 170 ? 12.618 2.214 -15.178 1.00 87.75 170 TYR A O 1
ATOM 1349 N N . GLU A 1 171 ? 13.516 2.005 -17.223 1.00 82.44 171 GLU A N 1
ATOM 1350 C CA . GLU A 1 171 ? 14.247 3.288 -17.206 1.00 82.44 171 GLU A CA 1
ATOM 1351 C C . GLU A 1 171 ? 13.432 4.434 -17.837 1.00 82.44 171 GLU A C 1
ATOM 1353 O O . GLU A 1 171 ? 13.608 5.616 -17.527 1.00 82.44 171 GLU A O 1
ATOM 1358 N N . GLY A 1 172 ? 12.529 4.086 -18.751 1.00 65.19 172 GLY A N 1
ATOM 1359 C CA . GLY A 1 172 ? 11.736 4.987 -19.566 1.00 65.19 172 GLY A CA 1
ATOM 1360 C C . GLY A 1 172 ? 10.510 5.502 -18.827 1.00 65.19 172 GLY A C 1
ATOM 1361 O O . GLY A 1 172 ? 9.524 4.790 -18.674 1.00 65.19 172 GLY A O 1
ATOM 1362 N N . ASN A 1 173 ? 10.585 6.777 -18.434 1.00 49.47 173 ASN A N 1
ATOM 1363 C CA . ASN A 1 173 ? 9.508 7.667 -17.997 1.00 49.47 173 ASN A CA 1
ATOM 1364 C C . ASN A 1 173 ? 8.096 7.086 -18.222 1.00 49.47 173 ASN A C 1
ATOM 1366 O O . ASN A 1 173 ? 7.513 7.206 -19.303 1.00 49.47 173 ASN A O 1
ATOM 1370 N N . THR A 1 174 ? 7.542 6.477 -17.177 1.00 47.50 174 THR A N 1
ATOM 1371 C CA . THR A 1 174 ? 6.173 5.951 -17.062 1.00 47.50 174 THR A CA 1
ATOM 1372 C C . THR A 1 174 ? 5.145 7.092 -17.070 1.00 47.50 174 THR A C 1
ATOM 1374 O O . THR A 1 174 ? 4.297 7.235 -16.190 1.00 47.50 174 THR A O 1
ATOM 1377 N N . GLY A 1 175 ? 5.178 7.923 -18.113 1.00 42.91 175 GLY A N 1
ATOM 1378 C CA . GLY A 1 175 ? 4.358 9.113 -18.324 1.00 42.91 175 GLY A CA 1
ATOM 1379 C C . GLY A 1 175 ? 2.869 8.847 -18.552 1.00 42.91 175 GLY A C 1
ATOM 1380 O O . GLY A 1 175 ? 2.178 9.722 -19.066 1.00 42.91 175 GLY A O 1
ATOM 1381 N N . ARG A 1 176 ? 2.347 7.671 -18.185 1.00 41.66 176 ARG A N 1
ATOM 1382 C CA . ARG A 1 176 ? 0.898 7.423 -18.153 1.00 41.66 176 ARG A CA 1
ATOM 1383 C C . ARG A 1 176 ? 0.343 6.933 -16.822 1.00 41.66 176 ARG A C 1
ATOM 1385 O O . ARG A 1 176 ? -0.859 7.068 -16.656 1.00 41.66 176 ARG A O 1
ATOM 1392 N N . HIS A 1 177 ? 1.155 6.493 -15.854 1.00 38.47 177 HIS A N 1
ATOM 1393 C CA . HIS A 1 177 ? 0.619 6.073 -14.546 1.00 38.47 177 HIS A CA 1
ATOM 1394 C C . HIS A 1 177 ? 1.509 6.343 -13.319 1.00 38.47 177 HIS A C 1
ATOM 1396 O O . HIS A 1 177 ? 1.041 6.147 -12.204 1.00 38.47 177 HIS A O 1
ATOM 1402 N N . THR A 1 178 ? 2.726 6.892 -13.434 1.00 37.47 178 THR A N 1
ATOM 1403 C CA . THR A 1 178 ? 3.469 7.324 -12.222 1.00 37.47 178 THR A CA 1
ATOM 1404 C C . THR A 1 178 ? 3.132 8.731 -11.754 1.00 37.47 178 THR A C 1
ATOM 1406 O O . THR A 1 178 ? 3.470 9.100 -10.631 1.00 37.47 178 THR A O 1
ATOM 1409 N N . HIS A 1 179 ? 2.344 9.484 -12.527 1.00 30.83 179 HIS A N 1
ATOM 1410 C CA . HIS A 1 179 ? 1.724 10.709 -12.022 1.00 30.83 179 HIS A CA 1
ATOM 1411 C C . HIS A 1 179 ? 0.717 10.455 -10.889 1.00 30.83 179 HIS A C 1
ATOM 1413 O O . HIS A 1 179 ? 0.329 11.420 -10.245 1.00 30.83 179 HIS A O 1
ATOM 1419 N N . SER A 1 180 ? 0.314 9.207 -10.612 1.00 30.25 180 SER A N 1
ATOM 1420 C CA . SER A 1 180 ? -0.479 8.861 -9.423 1.00 30.25 180 SER A CA 1
ATOM 1421 C C . SER A 1 180 ? 0.344 8.281 -8.269 1.00 30.25 180 SER A C 1
ATOM 1423 O O . SER A 1 180 ? -0.102 8.378 -7.134 1.00 30.25 180 SER A O 1
ATOM 1425 N N . LEU A 1 181 ? 1.546 7.741 -8.512 1.00 35.81 181 LEU A N 1
ATOM 1426 C CA . LEU A 1 181 ? 2.367 7.128 -7.454 1.00 35.81 181 LEU A CA 1
ATOM 1427 C C . LEU A 1 181 ? 3.341 8.109 -6.782 1.00 35.81 181 LEU A C 1
ATOM 1429 O O . LEU A 1 181 ? 3.678 7.912 -5.623 1.00 35.81 181 LEU A O 1
ATOM 1433 N N . SER A 1 182 ? 3.729 9.204 -7.450 1.00 32.31 182 SER A N 1
ATOM 1434 C CA . SER A 1 182 ? 4.527 10.285 -6.835 1.00 32.31 182 SER A CA 1
ATOM 1435 C C . SER A 1 182 ? 3.740 11.571 -6.546 1.00 32.31 182 SER A C 1
ATOM 1437 O O . SER A 1 182 ? 4.254 12.463 -5.873 1.00 32.31 182 SER A O 1
ATOM 1439 N N . LYS A 1 183 ? 2.485 11.687 -7.022 1.00 32.06 183 LYS A N 1
ATOM 1440 C CA . LYS A 1 183 ? 1.582 12.814 -6.698 1.00 32.06 183 LYS A CA 1
ATOM 1441 C C . LYS A 1 183 ? 0.408 12.467 -5.788 1.00 32.06 183 LYS A C 1
ATOM 1443 O O . LYS A 1 183 ? -0.432 13.336 -5.561 1.00 32.06 183 LYS A O 1
ATOM 1448 N N . ALA A 1 184 ? 0.447 11.332 -5.097 1.00 35.53 184 ALA A N 1
ATOM 1449 C CA . ALA A 1 184 ? 0.063 11.381 -3.690 1.00 35.53 184 ALA A CA 1
ATOM 1450 C C . ALA A 1 184 ? 1.153 12.161 -2.928 1.00 35.53 184 ALA A C 1
ATOM 1452 O O . ALA A 1 184 ? 1.805 11.662 -2.020 1.00 35.53 184 ALA A O 1
ATOM 1453 N N . HIS A 1 185 ? 1.381 13.416 -3.335 1.00 35.59 185 HIS A N 1
ATOM 1454 C CA . HIS A 1 185 ? 1.940 14.414 -2.457 1.00 35.59 185 HIS A CA 1
AT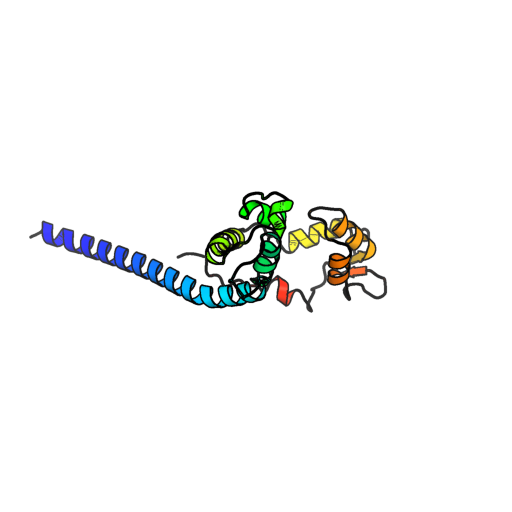OM 1455 C C . HIS A 1 185 ? 0.861 14.572 -1.398 1.00 35.59 185 HIS A C 1
ATOM 1457 O O . HIS A 1 185 ? -0.061 15.371 -1.549 1.00 35.59 185 HIS A O 1
ATOM 1463 N N . VAL A 1 186 ? 0.941 13.728 -0.366 1.00 40.69 186 VAL A N 1
ATOM 1464 C CA . VAL A 1 186 ? 0.442 14.058 0.959 1.00 40.69 186 VAL A CA 1
ATOM 1465 C C . VAL A 1 186 ? 0.924 15.485 1.138 1.00 40.69 186 VAL A C 1
ATOM 1467 O O . VAL A 1 186 ? 2.143 15.698 1.117 1.00 40.69 186 VAL A O 1
ATOM 1470 N N . PRO A 1 187 ? 0.033 16.487 1.151 1.00 36.16 187 PRO A N 1
ATOM 1471 C CA . PRO A 1 187 ? 0.533 17.836 1.244 1.00 36.16 187 PRO A CA 1
ATOM 1472 C C . PRO A 1 187 ? 1.338 17.893 2.542 1.00 36.16 187 PRO A C 1
ATOM 1474 O O . PRO A 1 187 ? 1.004 17.195 3.502 1.00 36.16 187 PRO A O 1
ATOM 1477 N N . ASN A 1 188 ? 2.472 18.591 2.517 1.00 42.53 188 ASN A N 1
ATOM 1478 C CA . ASN A 1 188 ? 3.416 18.686 3.630 1.00 42.53 188 ASN A CA 1
ATOM 1479 C C . ASN A 1 188 ? 2.725 19.253 4.892 1.00 42.53 188 ASN A C 1
ATOM 1481 O O . ASN A 1 188 ? 2.899 20.417 5.229 1.00 42.53 188 ASN A O 1
ATOM 1485 N N . TRP A 1 189 ? 1.922 18.455 5.594 1.00 47.69 189 TRP A N 1
ATOM 1486 C CA . TRP A 1 189 ? 1.133 18.876 6.755 1.00 47.69 189 TRP A CA 1
ATOM 1487 C C . TRP A 1 189 ? 1.796 18.464 8.076 1.00 47.69 189 TRP A C 1
ATOM 1489 O O . TRP A 1 189 ? 1.332 18.856 9.144 1.00 47.69 189 TRP A O 1
ATOM 1499 N N . CYS A 1 190 ? 2.887 17.687 8.019 1.00 37.00 190 CYS A N 1
ATOM 1500 C CA . CYS A 1 190 ? 3.630 17.220 9.195 1.00 37.00 190 CYS A CA 1
ATOM 1501 C C . CYS A 1 190 ? 5.098 17.673 9.246 1.00 37.00 190 CYS A C 1
ATOM 1503 O O . CYS A 1 190 ? 5.832 17.234 10.131 1.00 37.00 190 CYS A O 1
ATOM 1505 N N . HIS A 1 191 ? 5.541 18.576 8.365 1.00 33.69 191 HIS A N 1
ATOM 1506 C CA . HIS A 1 191 ? 6.812 19.266 8.584 1.00 33.69 191 HIS A CA 1
ATOM 1507 C C . HIS A 1 191 ? 6.576 20.509 9.435 1.00 33.69 191 HIS A C 1
ATOM 1509 O O . HIS A 1 191 ? 6.042 21.512 8.973 1.00 33.69 191 HIS A O 1
ATOM 1515 N N . GLY A 1 192 ? 6.938 20.386 10.711 1.00 37.81 192 GLY A N 1
ATOM 1516 C CA . GLY A 1 192 ? 6.818 21.444 11.697 1.00 37.81 192 GLY A CA 1
ATOM 1517 C C . GLY A 1 192 ? 7.636 22.689 11.367 1.00 37.81 192 GLY A C 1
ATOM 1518 O O . GLY A 1 192 ? 8.766 22.622 10.877 1.00 37.81 192 GLY A O 1
ATOM 1519 N N . SER A 1 193 ? 7.057 23.827 11.727 1.00 31.91 193 SER A N 1
ATOM 1520 C CA . SER A 1 193 ? 7.714 24.972 12.356 1.00 31.91 193 SER A CA 1
ATOM 1521 C C . SER A 1 193 ? 6.685 25.649 13.255 1.00 31.91 193 SER A C 1
ATOM 1523 O O . SER A 1 193 ? 5.536 25.810 12.790 1.00 31.91 193 SER A O 1
#

Radius of gyration: 23.87 Å; Cα contacts (8 Å, |Δi|>4): 135; chains: 1; bounding box: 47×66×68 Å